Protein AF-A0A430QV54-F1 (afdb_monomer)

pLDDT: mean 85.97, std 16.02, range [31.92, 98.5]

Secondary structure (DSSP, 8-state):
-EEEEE---TT-S-EEEEEEE--TTTTTSS--TT--TTSBTTEE---S-EEEBTTB-EEEEE-EE-TT--S-B-EEEEEEEEEE-TTS-EEEEEEEEEE----TTPPPHHHHHHHHHHHHTPPPPEE-HHHHHHHHHHHHHHHHTGGG---TT---TTSTT--HHHHHHHHTEEEEEEEEEEETTS-GGG--PPPHHHHHHHHHHSHHHHHHHS-TT--EE--EEEEEEEE-TTSTTEEEEEEEEEEEBTTTT-S-TTSS---SSPTTS-------TT-PPP-PPP-------

Solvent-accessible surface area (backbone atoms only — not comparable to full-atom values): 16835 Å² total; per-residue (Å²): 90,82,45,82,48,78,57,90,52,92,88,44,78,51,36,39,37,38,57,43,68,62,44,46,52,52,67,68,76,24,58,46,86,92,57,65,60,85,47,56,88,44,35,47,62,50,86,63,78,44,79,30,27,77,91,45,31,61,51,77,47,53,36,48,69,47,85,52,36,67,62,27,26,31,45,53,32,32,42,34,42,34,35,60,49,99,85,69,47,79,47,77,48,75,44,82,43,75,50,67,45,67,56,92,90,57,58,47,40,66,60,47,48,33,50,55,22,54,69,69,72,38,73,62,57,43,80,37,68,66,48,6,31,22,6,14,40,29,10,40,23,52,52,77,36,51,92,71,64,64,58,80,47,50,58,64,75,88,45,61,50,27,45,78,57,13,29,53,22,26,63,33,29,52,66,51,70,53,72,49,79,43,56,56,83,58,53,61,74,69,56,86,71,80,54,46,39,59,58,46,46,56,36,59,73,36,68,80,51,20,46,63,72,69,17,78,81,39,54,38,28,21,56,7,29,26,65,51,79,42,79,30,90,91,43,90,69,25,24,31,39,36,36,15,28,23,36,22,34,76,59,58,83,50,94,62,48,62,89,60,91,80,67,77,77,43,84,100,51,86,75,88,83,68,93,61,98,80,73,80,86,76,79,81,83,87,80,86,80,96,80,91,133

Nearest PDB structures (foldseek):
  8fwm-assembly1_F  TM=7.243E-01  e=8.936E-02  Agrobacterium phage Milano
  8fwg-assembly1_W3  TM=6.562E-01  e=9.487E-02  Agrobacterium phage Milano
  8fxr-assembly1_U3  TM=4.910E-01  e=4.915E-02  Agrobacterium phage Milano
  8fxr-assembly1_73  TM=4.884E-01  e=7.036E-02  Agrobacterium phage Milano
  8fxr-assembly1_S3  TM=4.849E-01  e=7.469E-02  Agrobacterium phage Milano

Radius of gyration: 22.2 Å; Cα contacts (8 Å, |Δi|>4): 557; chains: 1; bounding box: 53×68×66 Å

Organism: Thermus scotoductus (NCBI:txid37636)

Foldseek 3Di:
DKDKDFADDQVFAKKKKDKAFPACVLVVNFAAPPDPSQADQQKHWDGDIDIAGPVRGMDITDIGGHLLRPQFDFTKMWTWIWGADPVRDIDIDTDIDTDGGAPVQFDALLNLLQVVLVLLVADRADEDRLLQRLQQLLFCQCQVCVVVVDDQQADDRVDGSDDPSVRVQSVQWDKDWDKDKFFLPQRSNRPPDDGNSRRSVVLCVDVVSVLLSNQNPFHYKYKGKYWDWACDPVDPRMIMIIMMMIIGTPPSVPPCSDPDDRDPPDPPDDDPPDPDNRDDDDDDDDDDDDDDD

Sequence (293 aa):
MPVRAVFNDSKVASATLTVRLADPCAKGTSNCPGWDVSRYPGVAHPKGSYTLTPNSPTATLVFQVDAGAPPQGPFKYEIVLSGQNASGKVVEKVVPFYLKLLRPGETSAMEYWNFWRDYMGYARVREDPEWSFRAWLHGRYLAMNADKHPPAHDEDLSYPFSSPEGREAGRRGNVGGGSEVIPSSTPAEQAPWPVESRLFNGWVAVPFHRLNVISPSTSAGGFGAYRDRVPYPGYSGWDLLRNASNLPISESSNPNPASGFQLFPVPDKAVPINPDLTAIPHRAPGSAGRRGG

Mean predicted aligned error: 8.08 Å

Structure (mmCIF, N/CA/C/O backbone):
data_AF-A0A430QV54-F1
#
_entry.id   AF-A0A430QV54-F1
#
loop_
_atom_site.group_PDB
_atom_site.id
_atom_site.type_symbol
_atom_site.label_atom_id
_atom_site.label_alt_id
_atom_site.label_comp_id
_atom_site.label_asym_id
_atom_site.label_entity_id
_atom_site.label_seq_id
_atom_site.pdbx_PDB_ins_code
_atom_site.Cartn_x
_atom_site.Cartn_y
_atom_site.Cartn_z
_atom_site.occupancy
_atom_site.B_iso_or_equiv
_atom_site.auth_seq_id
_atom_site.auth_comp_id
_atom_site.auth_asym_id
_atom_site.auth_atom_id
_atom_site.pdbx_PDB_model_num
ATOM 1 N N . MET A 1 1 ? -16.772 0.897 -1.493 1.00 59.31 1 MET A N 1
ATOM 2 C CA . MET A 1 1 ? -16.617 -0.495 -1.015 1.00 59.31 1 MET A CA 1
ATOM 3 C C . MET A 1 1 ? -17.247 -0.650 0.373 1.00 59.31 1 MET A C 1
ATOM 5 O O . MET A 1 1 ? -16.835 0.082 1.271 1.00 59.31 1 MET A O 1
ATOM 9 N N . PRO A 1 2 ? -18.253 -1.528 0.563 1.00 64.25 2 PRO A N 1
ATOM 10 C CA . PRO A 1 2 ? -18.851 -1.787 1.875 1.00 64.25 2 PRO A CA 1
ATOM 11 C C . PRO A 1 2 ? -18.042 -2.814 2.689 1.00 64.25 2 PRO A C 1
ATOM 13 O O . PRO A 1 2 ? -17.632 -3.844 2.161 1.00 64.25 2 PRO A O 1
ATOM 16 N N . VAL A 1 3 ? -17.864 -2.564 3.987 1.00 67.19 3 VAL A N 1
ATOM 17 C CA . VAL A 1 3 ? -17.316 -3.512 4.974 1.00 67.19 3 VAL A CA 1
ATOM 18 C C . VAL A 1 3 ? -18.351 -3.711 6.078 1.00 67.19 3 VAL A C 1
ATOM 20 O O . VAL A 1 3 ? -18.890 -2.737 6.604 1.00 67.19 3 VAL A O 1
ATOM 23 N N . ARG A 1 4 ? -18.646 -4.965 6.433 1.00 72.06 4 ARG A N 1
ATOM 24 C CA . ARG A 1 4 ? -19.593 -5.303 7.506 1.00 72.06 4 ARG A CA 1
ATOM 25 C C . ARG A 1 4 ? -18.839 -5.580 8.803 1.00 72.06 4 ARG A C 1
ATOM 27 O O . ARG A 1 4 ? -17.996 -6.469 8.837 1.00 72.06 4 ARG A O 1
ATOM 34 N N . ALA A 1 5 ? -19.188 -4.864 9.866 1.00 64.06 5 ALA A N 1
ATOM 35 C CA . ALA A 1 5 ? -18.750 -5.171 11.225 1.00 64.06 5 ALA A CA 1
ATOM 36 C C . ALA A 1 5 ? -19.864 -5.910 11.982 1.00 64.06 5 ALA A C 1
ATOM 38 O O . ALA A 1 5 ? -21.044 -5.596 11.799 1.00 64.06 5 ALA A O 1
ATOM 39 N N . VAL A 1 6 ? -19.492 -6.885 12.817 1.00 70.44 6 VAL A N 1
ATOM 40 C CA . VAL A 1 6 ? -20.419 -7.672 13.645 1.00 70.44 6 VAL A CA 1
ATOM 41 C C . VAL A 1 6 ? -19.926 -7.675 15.088 1.00 70.44 6 VAL A C 1
ATOM 43 O O . VAL A 1 6 ? -18.756 -7.947 15.347 1.00 70.44 6 VAL A O 1
ATOM 46 N N . PHE A 1 7 ? -20.831 -7.388 16.016 1.00 62.66 7 PHE A N 1
ATOM 47 C CA . PHE A 1 7 ? -20.597 -7.378 17.452 1.00 62.66 7 PHE A CA 1
ATOM 48 C C . PHE A 1 7 ? -21.452 -8.457 18.130 1.00 62.66 7 PHE A C 1
ATOM 50 O O . PHE A 1 7 ? -22.674 -8.409 18.059 1.00 62.66 7 PHE A O 1
ATOM 57 N N . ASN A 1 8 ? -20.806 -9.420 18.793 1.00 67.94 8 ASN A N 1
ATOM 58 C CA . ASN A 1 8 ? -21.462 -10.543 19.471 1.00 67.94 8 ASN A CA 1
ATOM 59 C C . ASN A 1 8 ? -20.986 -10.645 20.929 1.00 67.94 8 ASN A C 1
ATOM 61 O O . ASN A 1 8 ? -20.323 -11.610 21.303 1.00 67.94 8 ASN A O 1
ATOM 65 N N . ASP A 1 9 ? -21.306 -9.646 21.753 1.00 68.38 9 ASP A N 1
ATOM 66 C CA . ASP A 1 9 ? -21.129 -9.744 23.205 1.00 68.38 9 ASP A CA 1
ATOM 67 C C . ASP A 1 9 ? -22.406 -9.305 23.928 1.00 68.38 9 ASP A C 1
ATOM 69 O O . ASP A 1 9 ? -22.719 -8.120 24.030 1.00 68.38 9 ASP A O 1
ATOM 73 N N . SER A 1 10 ? -23.153 -10.281 24.447 1.00 61.69 10 SER A N 1
ATOM 74 C CA . SER A 1 10 ? -24.411 -10.046 25.159 1.00 61.69 10 SER A CA 1
ATOM 75 C C . SER A 1 10 ? -24.226 -9.396 26.534 1.00 61.69 10 SER A C 1
ATOM 77 O O . SER A 1 10 ? -25.214 -9.023 27.161 1.00 61.69 10 SER A O 1
ATOM 79 N N . LYS A 1 11 ? -22.986 -9.283 27.034 1.00 65.25 11 LYS A N 1
ATOM 80 C CA . LYS A 1 11 ? -22.665 -8.658 28.328 1.00 65.25 11 LYS A CA 1
ATOM 81 C C . LYS A 1 11 ? -22.338 -7.172 28.202 1.00 65.25 11 LYS A C 1
ATOM 83 O O . LYS A 1 11 ? -22.247 -6.484 29.216 1.00 65.25 11 LYS A O 1
ATOM 88 N N . VAL A 1 12 ? -22.161 -6.673 26.981 1.00 68.44 12 VAL A N 1
ATOM 89 C CA . VAL A 1 12 ? -21.854 -5.271 26.705 1.00 68.44 12 VAL A CA 1
ATOM 90 C C . VAL A 1 12 ? -23.110 -4.602 26.142 1.00 68.44 12 VAL A C 1
ATOM 92 O O . VAL A 1 12 ? -23.593 -4.942 25.066 1.00 68.44 12 VAL A O 1
ATOM 95 N N . ALA A 1 13 ? -23.656 -3.646 26.900 1.00 72.75 13 ALA A N 1
ATOM 96 C CA . ALA A 1 13 ? -24.924 -2.987 26.574 1.00 72.75 13 ALA A CA 1
ATOM 97 C C . ALA A 1 13 ? -24.858 -2.172 25.271 1.00 72.75 13 ALA A C 1
ATOM 99 O O . ALA A 1 13 ? -25.821 -2.127 24.505 1.00 72.75 13 ALA A O 1
ATOM 100 N N . SER A 1 14 ? -23.715 -1.534 25.014 1.00 82.56 14 SER A N 1
ATOM 101 C CA . SER A 1 14 ? -23.434 -0.859 23.750 1.00 82.56 14 SER A CA 1
ATOM 102 C C . SER A 1 14 ? -21.931 -0.741 23.514 1.00 82.56 14 SER A C 1
ATOM 104 O O . SER A 1 14 ? -21.138 -0.709 24.458 1.00 82.56 14 SER A O 1
ATOM 106 N N . ALA A 1 15 ? -21.552 -0.655 22.245 1.00 88.75 15 ALA A N 1
ATOM 107 C CA . ALA A 1 15 ? -20.203 -0.343 21.808 1.00 88.75 15 ALA A CA 1
ATOM 108 C C . ALA A 1 15 ? -20.250 0.701 20.688 1.00 88.75 15 ALA A C 1
ATOM 110 O O . ALA A 1 15 ? -21.228 0.806 19.951 1.00 88.75 15 ALA A O 1
ATOM 111 N N . THR A 1 16 ? -19.189 1.483 20.555 1.00 93.00 16 THR A N 1
ATOM 112 C CA . THR A 1 16 ? -19.030 2.495 19.516 1.00 93.00 16 THR A CA 1
ATOM 113 C C . THR A 1 16 ? -17.995 2.016 18.513 1.00 93.00 16 THR A C 1
ATOM 115 O O . THR A 1 16 ? -16.856 1.730 18.864 1.00 93.00 16 THR A O 1
ATOM 118 N N . LEU A 1 17 ? -18.388 1.928 17.251 1.00 94.31 17 LEU A N 1
ATOM 119 C CA . LEU A 1 17 ? -17.518 1.594 16.138 1.00 94.31 17 LEU A CA 1
ATOM 120 C C . LEU A 1 17 ? -17.080 2.880 15.430 1.00 94.31 17 LEU A C 1
ATOM 122 O O . LEU A 1 17 ? -17.916 3.707 15.070 1.00 94.31 17 LEU A O 1
ATOM 126 N N . THR A 1 18 ? -15.780 3.038 15.205 1.00 95.56 18 THR A N 1
ATOM 127 C CA . THR A 1 18 ? -15.186 4.148 14.442 1.00 95.56 18 THR A CA 1
ATOM 128 C C . THR A 1 18 ? -14.124 3.624 13.479 1.00 95.56 18 THR A C 1
ATOM 130 O O . THR A 1 18 ? -13.629 2.507 13.637 1.00 95.56 18 THR A O 1
ATOM 133 N N . VAL A 1 19 ? -13.775 4.423 12.471 1.00 96.31 19 VAL A N 1
ATOM 134 C CA . VAL A 1 19 ? -12.670 4.139 11.548 1.00 96.31 19 VAL A CA 1
ATOM 135 C C . VAL A 1 19 ? -11.639 5.248 11.685 1.00 96.31 19 VAL A C 1
ATOM 137 O O . VAL A 1 19 ? -11.994 6.423 11.685 1.00 96.31 19 VAL A O 1
ATOM 140 N N . ARG A 1 20 ? -10.366 4.876 11.813 1.00 95.44 20 ARG A N 1
ATOM 141 C CA . ARG A 1 20 ? -9.235 5.808 11.891 1.00 95.44 20 ARG A CA 1
ATOM 142 C C . ARG A 1 20 ? -8.209 5.457 10.820 1.00 95.44 20 ARG A C 1
ATOM 144 O O . ARG A 1 20 ? -8.111 4.305 10.398 1.00 95.44 20 ARG A O 1
ATOM 151 N N . LEU A 1 21 ? -7.436 6.438 10.372 1.00 96.50 21 LEU A N 1
ATOM 152 C CA . LEU A 1 21 ? -6.276 6.177 9.524 1.00 96.50 21 LEU A CA 1
ATOM 153 C C . LEU A 1 21 ? -5.146 5.608 10.377 1.00 96.50 21 LEU A C 1
ATOM 155 O O . LEU A 1 21 ? -4.841 6.139 11.443 1.00 96.50 21 LEU A O 1
ATOM 159 N N . ALA A 1 22 ? -4.501 4.551 9.889 1.00 96.81 22 ALA A N 1
ATOM 160 C CA . ALA A 1 22 ? -3.313 4.013 10.541 1.00 96.81 22 ALA A CA 1
ATOM 161 C C . ALA A 1 22 ? -2.020 4.719 10.095 1.00 96.81 22 ALA A C 1
ATOM 163 O O . ALA A 1 22 ? -0.951 4.393 10.607 1.00 96.81 22 ALA A O 1
ATOM 164 N N . ASP A 1 23 ? -2.118 5.645 9.133 1.00 97.06 23 ASP A N 1
ATOM 165 C CA . ASP A 1 23 ? -0.992 6.368 8.546 1.00 97.06 23 ASP A CA 1
ATOM 166 C C . ASP A 1 23 ? -0.180 7.140 9.601 1.00 97.06 23 ASP A C 1
ATOM 168 O O . ASP A 1 23 ? -0.772 7.916 10.358 1.00 97.06 23 ASP A O 1
ATOM 172 N N . PRO A 1 24 ? 1.160 7.007 9.623 1.00 97.31 24 PRO A N 1
ATOM 173 C CA . PRO A 1 24 ? 2.022 7.801 10.496 1.00 97.31 24 PRO A CA 1
ATOM 174 C C . PRO A 1 24 ? 1.803 9.319 10.395 1.00 97.31 24 PRO A C 1
ATOM 176 O O . PRO A 1 24 ? 1.856 10.018 11.406 1.00 97.31 24 PRO A O 1
ATOM 179 N N . CYS A 1 25 ? 1.487 9.838 9.204 1.00 96.75 25 CYS A N 1
ATOM 180 C CA . CYS A 1 25 ? 1.154 11.249 9.009 1.00 96.75 25 CYS A CA 1
ATOM 181 C C . CYS A 1 25 ? -0.128 11.636 9.759 1.00 96.75 25 CYS A C 1
ATOM 183 O O . CYS A 1 25 ? -0.177 12.669 10.421 1.00 96.75 25 CYS A O 1
ATOM 185 N N . ALA A 1 26 ? -1.167 10.796 9.688 1.00 96.00 26 ALA A N 1
ATOM 186 C CA . ALA A 1 26 ? -2.443 11.045 10.362 1.00 96.00 26 ALA A CA 1
ATOM 187 C C . ALA A 1 26 ? -2.349 10.864 11.883 1.00 96.00 26 ALA A C 1
ATOM 189 O O . ALA A 1 26 ? -3.053 11.532 12.635 1.00 96.00 26 ALA A O 1
ATOM 190 N N . LYS A 1 27 ? -1.449 9.987 12.337 1.00 95.75 27 LYS A N 1
ATOM 191 C CA . LYS A 1 27 ? -1.147 9.775 13.757 1.00 95.75 27 LYS A CA 1
ATOM 192 C C . LYS A 1 27 ? -0.224 10.834 14.360 1.00 95.75 27 LYS A C 1
ATOM 194 O O . LYS A 1 27 ? -0.023 10.826 15.571 1.00 95.75 27 LYS A O 1
ATOM 199 N N . GLY A 1 28 ? 0.350 11.718 13.542 1.00 95.38 28 GLY A N 1
ATOM 200 C CA . GLY A 1 28 ? 1.334 12.703 13.990 1.00 95.38 28 GLY A CA 1
ATOM 201 C C . GLY A 1 28 ? 2.679 12.090 14.396 1.00 95.38 28 GLY A C 1
ATOM 202 O O . GLY A 1 28 ? 3.441 12.726 15.117 1.00 95.38 28 GLY A O 1
ATOM 203 N N . THR A 1 29 ? 2.977 10.864 13.954 1.00 95.75 29 THR A N 1
ATOM 204 C CA . THR A 1 29 ? 4.251 10.176 14.229 1.00 95.75 29 THR A CA 1
ATOM 205 C C . THR A 1 29 ? 5.276 10.348 13.106 1.00 95.75 29 THR A C 1
ATOM 207 O O . THR A 1 29 ? 6.432 9.979 13.287 1.00 95.75 29 THR A O 1
ATOM 210 N N . SER A 1 30 ? 4.876 10.934 11.973 1.00 95.69 30 SER A N 1
ATOM 211 C CA . SER A 1 30 ? 5.759 11.340 10.872 1.00 95.69 30 SER A CA 1
ATOM 212 C C . SER A 1 30 ? 5.476 12.782 10.450 1.00 95.69 30 SER A C 1
ATOM 214 O O . SER A 1 30 ? 4.327 13.223 10.432 1.00 95.69 30 SER A O 1
ATOM 216 N N . ASN A 1 31 ? 6.524 13.513 10.058 1.00 96.25 31 ASN A N 1
ATOM 217 C CA . ASN A 1 31 ? 6.398 14.850 9.476 1.00 96.25 31 ASN A CA 1
ATOM 218 C C . ASN A 1 31 ? 5.951 14.756 8.008 1.00 96.25 31 ASN A C 1
ATOM 220 O O . ASN A 1 31 ? 6.694 14.233 7.179 1.00 96.25 31 ASN A O 1
ATOM 224 N N . CYS A 1 32 ? 4.768 15.271 7.673 1.00 96.62 32 CYS A N 1
ATOM 225 C CA . CYS A 1 32 ? 4.177 15.136 6.337 1.00 96.62 32 CYS A CA 1
ATOM 226 C C . CYS A 1 32 ? 3.596 16.474 5.842 1.00 96.62 32 CYS A C 1
ATOM 228 O O . CYS A 1 32 ? 2.378 16.668 5.854 1.00 96.62 32 CYS A O 1
ATOM 230 N N . PRO A 1 33 ? 4.451 17.430 5.437 1.00 95.12 33 PRO A N 1
ATOM 231 C CA . PRO A 1 33 ? 4.024 18.757 5.019 1.00 95.12 33 PRO A CA 1
ATOM 232 C C . PRO A 1 33 ? 3.142 18.673 3.770 1.00 95.12 33 PRO A C 1
ATOM 234 O O . PRO A 1 33 ? 3.474 17.992 2.801 1.00 95.12 33 PRO A O 1
ATOM 237 N N . GLY A 1 34 ? 2.003 19.367 3.805 1.00 90.31 34 GLY A N 1
ATOM 238 C CA . GLY A 1 34 ? 1.046 19.399 2.696 1.00 90.31 34 GLY A CA 1
ATOM 239 C C . GLY A 1 34 ? 0.250 18.105 2.483 1.00 90.31 34 GLY A C 1
ATOM 240 O O . GLY A 1 34 ? -0.519 18.032 1.529 1.00 90.31 34 GLY A O 1
ATOM 241 N N . TRP A 1 35 ? 0.399 17.094 3.347 1.00 93.44 35 TRP A N 1
ATOM 242 C CA . TRP A 1 35 ? -0.381 15.859 3.262 1.00 93.44 35 TRP A CA 1
ATOM 243 C C . TRP A 1 35 ? -1.788 16.043 3.832 1.00 93.44 35 TRP A C 1
ATOM 245 O O . TRP A 1 35 ? -1.959 16.542 4.945 1.00 93.44 35 TRP A O 1
ATOM 255 N N . ASP A 1 36 ? -2.804 15.579 3.105 1.00 92.94 36 ASP A N 1
ATOM 256 C CA . ASP A 1 36 ? -4.169 15.492 3.624 1.00 92.94 36 ASP A CA 1
ATOM 257 C C . ASP A 1 36 ? -4.253 14.355 4.649 1.00 92.94 36 ASP A C 1
ATOM 259 O O . ASP A 1 36 ? -4.446 13.188 4.318 1.00 92.94 36 ASP A O 1
ATOM 263 N N . VAL A 1 37 ? -4.112 14.696 5.928 1.00 91.38 37 VAL A N 1
ATOM 264 C CA . VAL A 1 37 ? -4.185 13.735 7.040 1.00 91.38 37 VAL A CA 1
ATOM 265 C C . VAL A 1 37 ? -5.594 13.192 7.292 1.00 91.38 37 VAL A C 1
ATOM 267 O O . VAL A 1 37 ? -5.774 12.370 8.184 1.00 91.38 37 VAL A O 1
ATOM 270 N N . SER A 1 38 ? -6.606 13.636 6.540 1.00 91.12 38 SER A N 1
ATOM 271 C CA . SER A 1 38 ? -7.989 13.189 6.709 1.00 91.12 38 SER A CA 1
ATOM 272 C C . SER A 1 38 ? -8.383 12.043 5.774 1.00 91.12 38 SER A C 1
ATOM 274 O O . SER A 1 38 ? -9.471 11.478 5.939 1.00 91.12 38 SER A O 1
ATOM 276 N N . ARG A 1 39 ? -7.534 11.681 4.801 1.00 92.62 39 ARG A N 1
ATOM 277 C CA . ARG A 1 39 ? -7.788 10.587 3.851 1.00 92.62 39 ARG A CA 1
ATOM 278 C C . ARG A 1 39 ? -6.514 10.062 3.181 1.00 92.62 39 ARG A C 1
ATOM 280 O O . ARG A 1 39 ? -5.466 10.686 3.232 1.00 92.62 39 ARG A O 1
ATOM 287 N N . TYR A 1 40 ? -6.633 8.917 2.513 1.00 96.44 40 TYR A N 1
ATOM 288 C CA . TYR A 1 40 ? -5.624 8.466 1.551 1.00 96.44 40 TYR A CA 1
ATOM 289 C C . TYR A 1 40 ? -5.913 9.053 0.158 1.00 96.44 40 TYR A C 1
ATOM 291 O O . TYR A 1 40 ? -7.053 9.468 -0.094 1.00 96.44 40 TYR A O 1
ATOM 299 N N . PRO A 1 41 ? -4.928 9.097 -0.762 1.00 93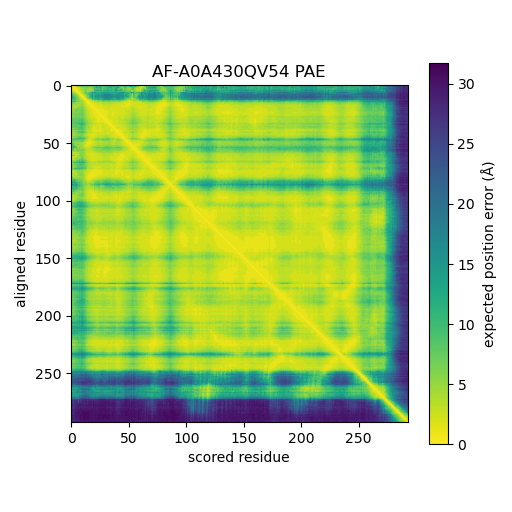.88 41 PRO A N 1
ATOM 300 C CA . PRO A 1 41 ? -5.126 9.655 -2.097 1.00 93.88 41 PRO A CA 1
ATOM 301 C C . PRO A 1 41 ? -6.288 8.980 -2.832 1.00 93.88 41 PRO A C 1
ATOM 303 O O . PRO A 1 41 ? -6.257 7.780 -3.098 1.00 93.88 41 PRO A O 1
ATOM 306 N N . GLY A 1 42 ? -7.324 9.762 -3.138 1.00 93.00 42 GLY A N 1
ATOM 307 C CA . GLY A 1 42 ? -8.511 9.283 -3.843 1.00 93.00 42 GLY A CA 1
ATOM 308 C C . GLY A 1 42 ? -9.433 8.368 -3.030 1.00 93.00 42 GLY A C 1
ATOM 309 O O . GLY A 1 42 ? -10.320 7.759 -3.617 1.00 93.00 42 GLY A O 1
ATOM 310 N N . VAL A 1 43 ? -9.242 8.227 -1.706 1.00 96.12 43 VAL A N 1
ATOM 311 C CA . VAL A 1 43 ? -10.085 7.346 -0.876 1.00 96.12 43 VAL A CA 1
ATOM 312 C C . VAL A 1 43 ? -10.543 8.004 0.418 1.00 96.12 43 VAL A C 1
ATOM 314 O O . VAL A 1 43 ? -9.776 8.144 1.374 1.00 96.12 43 VAL A O 1
ATOM 317 N N . ALA A 1 44 ? -11.838 8.302 0.498 1.00 95.19 44 ALA A N 1
ATOM 318 C CA . ALA A 1 44 ? -12.484 8.730 1.732 1.00 95.19 44 ALA A CA 1
ATOM 319 C C . ALA A 1 44 ? -12.979 7.528 2.557 1.00 95.19 44 ALA A C 1
ATOM 321 O O . ALA A 1 44 ? -13.529 6.561 2.026 1.00 95.19 44 ALA A O 1
ATOM 322 N N . HIS A 1 45 ? -12.813 7.613 3.878 1.00 93.69 45 HIS A N 1
ATOM 323 C CA . HIS A 1 45 ? -13.323 6.636 4.842 1.00 93.69 45 HIS A CA 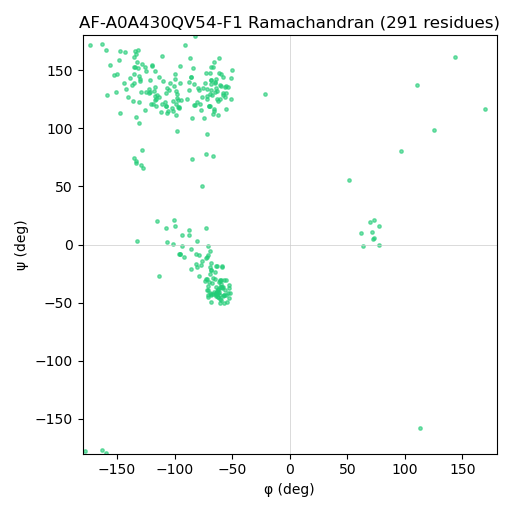1
ATOM 324 C C . HIS A 1 45 ? -14.463 7.239 5.682 1.00 93.69 45 HIS A C 1
ATOM 326 O O . HIS A 1 45 ? -14.590 8.467 5.745 1.00 93.69 45 HIS A O 1
ATOM 332 N N . PRO A 1 46 ? -15.292 6.411 6.346 1.00 92.44 46 PRO A N 1
ATOM 333 C CA . PRO A 1 46 ? -16.33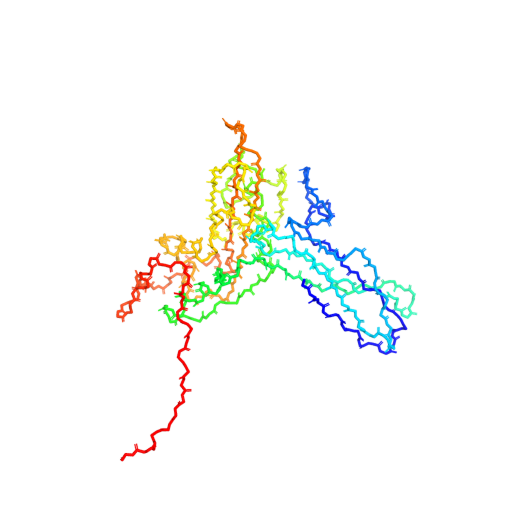0 6.906 7.245 1.00 92.44 46 PRO A CA 1
ATOM 334 C C . PRO A 1 46 ? -15.751 7.717 8.409 1.00 92.44 46 PRO A C 1
ATOM 336 O O . PRO A 1 46 ? -14.916 7.209 9.150 1.00 92.44 46 PRO A O 1
ATOM 339 N N . LYS A 1 47 ? -16.222 8.957 8.593 1.00 86.94 47 LYS A N 1
ATOM 340 C CA . LYS A 1 47 ? -15.754 9.867 9.660 1.00 86.94 47 LYS A CA 1
ATOM 341 C C . LYS A 1 47 ? -16.632 9.859 10.925 1.00 86.94 47 LYS A C 1
ATOM 343 O O . LYS A 1 47 ? -16.279 10.489 11.914 1.00 86.94 47 LYS A O 1
ATOM 348 N N . GLY A 1 48 ? -17.785 9.187 10.884 1.00 86.69 48 GLY A N 1
ATOM 349 C CA . GLY A 1 48 ? -18.740 9.113 11.994 1.00 86.69 48 GLY A CA 1
ATOM 350 C C . GLY A 1 48 ? -18.513 7.925 12.931 1.00 86.69 48 GLY A C 1
ATOM 351 O O . GLY A 1 48 ? -17.724 7.022 12.647 1.00 86.69 48 GLY A O 1
ATOM 352 N N . SER A 1 49 ? -19.248 7.921 14.041 1.00 91.75 49 SER A N 1
ATOM 353 C CA . SER A 1 49 ? -19.356 6.785 14.952 1.00 91.75 49 SER A CA 1
ATOM 354 C C . SER A 1 49 ? -20.648 6.007 14.709 1.00 91.75 49 SER A C 1
ATOM 356 O O . SER A 1 49 ? -21.682 6.573 14.356 1.00 91.75 49 SER A O 1
ATOM 358 N N . TYR A 1 50 ? -20.590 4.694 14.913 1.00 92.44 50 TYR A N 1
ATOM 359 C CA . TYR A 1 50 ? -21.742 3.806 14.806 1.00 92.44 50 TYR A CA 1
ATOM 360 C C . TYR A 1 50 ? -21.958 3.115 16.145 1.00 92.44 50 TYR A C 1
ATOM 362 O O . TYR A 1 50 ? -21.071 2.419 16.637 1.00 92.44 50 TYR A O 1
ATOM 370 N N . THR A 1 51 ? -23.131 3.293 16.742 1.00 92.56 51 THR A N 1
ATOM 371 C CA . THR A 1 51 ? -23.483 2.592 17.978 1.00 92.56 51 THR A CA 1
ATOM 372 C C . THR A 1 51 ? -23.978 1.190 17.646 1.00 92.56 51 THR A C 1
ATOM 374 O O . THR A 1 51 ? -24.967 1.023 16.935 1.00 92.56 51 THR A O 1
ATOM 377 N N . LEU A 1 52 ? -23.288 0.186 18.176 1.00 89.75 52 LEU A N 1
ATOM 378 C CA . LEU A 1 52 ? -23.671 -1.217 18.120 1.00 89.75 52 LEU A CA 1
ATOM 379 C C . LEU A 1 52 ? -24.295 -1.617 19.455 1.00 89.75 52 LEU A C 1
ATOM 381 O O . LEU A 1 52 ? -23.782 -1.272 20.520 1.00 89.75 52 LEU A O 1
ATOM 385 N N . THR A 1 53 ? -25.395 -2.357 19.399 1.00 87.12 53 THR A N 1
ATOM 386 C CA . THR A 1 53 ? -26.092 -2.904 20.573 1.00 87.12 53 THR A CA 1
ATOM 387 C C . THR A 1 53 ? -26.451 -4.365 20.313 1.00 87.12 53 THR A C 1
ATOM 389 O O . THR A 1 53 ? -26.427 -4.788 19.156 1.00 87.12 53 THR A O 1
ATOM 392 N N . PRO A 1 54 ? -26.848 -5.149 21.329 1.00 83.94 54 PRO A N 1
ATOM 393 C CA . PRO A 1 54 ? -27.351 -6.504 21.097 1.00 83.94 54 PRO A CA 1
ATOM 394 C C . PRO A 1 54 ? -28.531 -6.577 20.105 1.00 83.94 54 PRO A C 1
ATOM 396 O O . PRO A 1 54 ? -28.651 -7.556 19.376 1.00 83.94 54 PRO A O 1
ATOM 399 N N . ASN A 1 55 ? -29.364 -5.529 20.029 1.00 84.56 55 ASN A N 1
ATOM 400 C CA . ASN A 1 55 ? -30.514 -5.456 19.114 1.00 84.56 55 ASN A CA 1
ATOM 401 C C . ASN A 1 55 ? -30.146 -4.929 17.715 1.00 84.56 55 ASN A C 1
ATOM 403 O O . ASN A 1 55 ? -30.866 -5.186 16.753 1.00 84.56 55 ASN A O 1
ATOM 407 N N . SER A 1 56 ? -29.017 -4.224 17.599 1.00 86.25 56 SER A N 1
ATOM 408 C CA . SER A 1 56 ? -28.453 -3.726 16.341 1.00 86.25 56 SER A CA 1
ATOM 409 C C . SER A 1 56 ? -26.947 -4.027 16.293 1.00 86.25 56 SER A C 1
ATOM 411 O O . SER A 1 56 ? -26.128 -3.111 16.409 1.00 86.25 56 SER A O 1
ATOM 413 N N . PRO A 1 57 ? -26.549 -5.308 16.157 1.00 87.38 57 PRO A N 1
ATOM 414 C CA . PRO A 1 57 ? -25.159 -5.735 16.342 1.00 87.38 57 PRO A CA 1
ATOM 415 C C . PRO A 1 57 ? -24.260 -5.472 15.128 1.00 87.38 57 PRO A C 1
ATOM 417 O O . PRO A 1 57 ? -23.094 -5.867 15.123 1.00 87.38 57 PRO A O 1
ATOM 420 N N . THR A 1 58 ? -24.780 -4.851 14.067 1.00 87.19 58 THR A N 1
ATOM 421 C CA . THR A 1 58 ? -24.059 -4.695 12.800 1.00 87.19 58 THR A CA 1
ATOM 422 C C . THR A 1 58 ? -24.073 -3.272 12.279 1.00 87.19 58 THR A C 1
ATOM 424 O O . THR A 1 58 ? -25.109 -2.614 12.311 1.00 87.19 58 THR A O 1
ATOM 427 N N . ALA A 1 59 ? -22.953 -2.854 11.691 1.00 90.19 59 ALA A N 1
ATOM 428 C CA . ALA A 1 59 ? -22.838 -1.618 10.924 1.00 90.19 59 ALA A CA 1
ATOM 429 C C . ALA A 1 59 ? -22.146 -1.874 9.580 1.00 90.19 59 ALA A C 1
ATOM 431 O O . ALA A 1 59 ? -21.319 -2.786 9.448 1.00 90.19 59 ALA A O 1
ATOM 432 N N . THR A 1 60 ? -22.477 -1.044 8.591 1.00 90.88 60 THR A N 1
ATOM 433 C CA . THR A 1 60 ? -21.828 -1.026 7.277 1.00 90.88 60 THR A CA 1
ATOM 434 C C . THR A 1 60 ? -20.955 0.214 7.158 1.00 90.88 60 THR A C 1
ATOM 436 O O . THR A 1 60 ? -21.441 1.342 7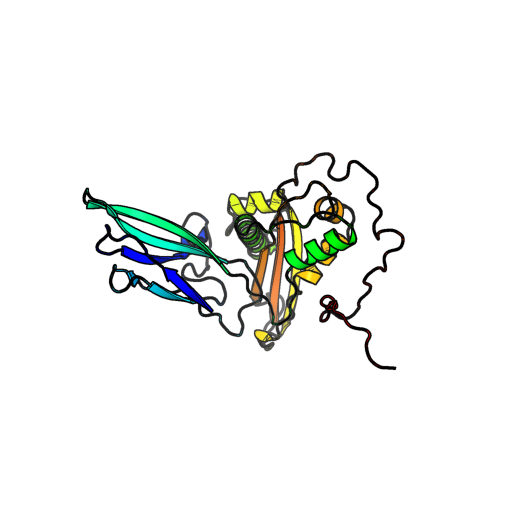.204 1.00 90.88 60 THR A O 1
ATOM 439 N N . LEU A 1 61 ? -19.659 -0.009 6.974 1.00 93.00 61 LEU A N 1
ATOM 440 C CA . LEU A 1 61 ? -18.658 1.023 6.742 1.00 93.00 61 LEU A CA 1
ATOM 441 C C . LEU A 1 61 ? -18.461 1.175 5.232 1.00 93.00 61 LEU A C 1
ATOM 443 O O . LEU A 1 61 ? -18.166 0.191 4.553 1.00 93.00 61 LEU A O 1
ATOM 447 N N . VAL A 1 62 ? -18.633 2.383 4.692 1.00 93.25 62 VAL A N 1
ATOM 448 C CA . VAL A 1 62 ? -18.526 2.633 3.247 1.00 93.25 62 VAL A CA 1
ATOM 449 C C . VAL A 1 62 ? -17.299 3.484 2.942 1.00 93.25 62 VAL A C 1
ATOM 451 O O . VAL A 1 62 ? -17.242 4.658 3.295 1.00 93.25 62 VAL A O 1
ATOM 454 N N . PHE A 1 63 ? -16.336 2.889 2.243 1.00 94.69 63 PHE A N 1
ATOM 455 C CA . PHE A 1 63 ? -15.173 3.587 1.696 1.00 94.69 63 PHE A CA 1
ATOM 456 C C . PHE A 1 63 ? -15.505 4.092 0.294 1.00 94.69 63 PHE A C 1
ATOM 458 O O . PHE A 1 63 ? -15.932 3.298 -0.552 1.00 94.69 63 PHE A O 1
ATOM 465 N N . GLN A 1 64 ? -15.326 5.387 0.053 1.00 95.56 64 GLN A N 1
ATOM 466 C CA . GLN A 1 64 ? -15.552 6.008 -1.251 1.00 95.56 64 GLN A CA 1
ATOM 467 C C . GLN A 1 64 ? -14.219 6.130 -1.975 1.00 95.56 64 GLN A C 1
ATOM 469 O O . GLN A 1 64 ? -13.270 6.666 -1.409 1.00 95.56 64 GLN A O 1
ATOM 474 N N . VAL A 1 65 ? -14.155 5.601 -3.194 1.00 94.81 65 VAL A N 1
ATOM 475 C CA . VAL A 1 65 ? -12.970 5.654 -4.054 1.00 94.81 65 VAL A CA 1
ATOM 476 C C . VAL A 1 65 ? -13.306 6.572 -5.219 1.00 94.81 65 VAL A C 1
ATOM 478 O O . VAL A 1 65 ? -14.276 6.318 -5.934 1.00 94.81 65 VAL A O 1
ATOM 481 N N . ASP A 1 66 ? -12.533 7.640 -5.375 1.00 93.56 66 ASP A N 1
ATOM 482 C CA . ASP A 1 66 ? -12.677 8.595 -6.470 1.00 93.56 66 ASP A CA 1
ATOM 483 C C . ASP A 1 66 ? -12.393 7.878 -7.803 1.00 93.56 66 ASP A C 1
ATOM 485 O O . ASP A 1 66 ? -11.491 7.044 -7.880 1.00 93.56 66 ASP A O 1
ATOM 489 N N . ALA A 1 67 ? -13.132 8.200 -8.871 1.00 89.06 67 ALA A N 1
ATOM 490 C CA . ALA A 1 67 ? -12.961 7.537 -10.174 1.00 89.06 67 ALA A CA 1
ATOM 491 C C . ALA A 1 67 ? -11.525 7.667 -10.721 1.00 89.06 67 ALA A C 1
ATOM 493 O O . ALA A 1 67 ? -10.980 6.712 -11.269 1.00 89.06 67 ALA A O 1
ATOM 494 N N . GLY A 1 68 ? -10.895 8.821 -10.486 1.00 89.69 68 GLY A N 1
ATOM 495 C CA . GLY A 1 68 ? -9.509 9.110 -10.850 1.00 89.69 68 GLY A CA 1
ATOM 496 C C . GLY A 1 68 ? -8.467 8.709 -9.801 1.00 89.69 68 GLY A C 1
ATOM 497 O O . GLY A 1 68 ? -7.324 9.162 -9.891 1.00 89.69 68 GLY A O 1
ATOM 498 N N . ALA A 1 69 ? -8.828 7.925 -8.778 1.00 93.94 69 ALA A N 1
ATOM 499 C CA . ALA A 1 69 ? -7.866 7.462 -7.783 1.00 93.94 69 ALA A CA 1
ATOM 500 C C . ALA A 1 69 ? -6.803 6.576 -8.459 1.00 93.94 69 ALA A C 1
ATOM 502 O O . ALA A 1 69 ? -7.153 5.591 -9.117 1.00 93.94 69 ALA A O 1
ATOM 503 N N . PRO A 1 70 ? -5.501 6.881 -8.315 1.00 95.19 70 PRO A N 1
ATOM 504 C CA . PRO A 1 70 ? -4.473 6.055 -8.925 1.00 95.19 70 PRO A CA 1
ATOM 505 C C . PRO A 1 70 ? -4.485 4.649 -8.291 1.00 95.19 70 PRO A C 1
ATOM 507 O O . PRO A 1 70 ? -4.612 4.533 -7.068 1.00 95.19 70 PRO A O 1
ATOM 510 N N . PRO A 1 71 ? -4.329 3.575 -9.089 1.00 95.38 71 PRO A N 1
ATOM 511 C CA . PRO A 1 71 ? -4.234 2.209 -8.575 1.00 95.38 71 PRO A CA 1
ATOM 512 C C . PRO A 1 71 ? -2.993 2.098 -7.690 1.00 95.38 71 PRO A C 1
ATOM 514 O O . PRO A 1 71 ? -1.887 2.256 -8.188 1.00 95.38 71 PRO A O 1
ATOM 517 N N . GLN A 1 72 ? -3.136 1.920 -6.384 1.00 97.19 72 GLN A N 1
ATOM 518 C CA . GLN A 1 72 ? -2.019 1.967 -5.448 1.00 97.19 72 GLN A CA 1
ATOM 519 C C . GLN A 1 72 ? -2.381 1.321 -4.105 1.00 97.19 72 GLN A C 1
ATOM 521 O O . GLN A 1 72 ? -3.497 0.833 -3.902 1.00 97.19 72 GLN A O 1
ATOM 526 N N . GLY A 1 73 ? -1.449 1.374 -3.158 1.00 96.44 73 GLY A N 1
ATOM 527 C CA . GLY A 1 73 ? -1.654 0.910 -1.791 1.00 96.44 73 GLY A CA 1
ATOM 528 C C . GLY A 1 73 ? -0.802 -0.321 -1.464 1.00 96.44 73 GLY A C 1
ATOM 529 O O . GLY A 1 73 ? 0.213 -0.544 -2.124 1.00 96.44 73 GLY A O 1
ATOM 530 N N . PRO A 1 74 ? -1.194 -1.110 -0.448 1.00 97.88 74 PRO A N 1
ATOM 531 C CA . PRO A 1 74 ? -2.429 -0.960 0.318 1.00 97.88 74 PRO A CA 1
ATOM 532 C C . PRO A 1 74 ? -2.411 0.244 1.270 1.00 97.88 74 PRO A C 1
ATOM 534 O O . PRO A 1 74 ? -1.386 0.597 1.844 1.00 97.88 74 PRO A O 1
ATOM 537 N N . PHE A 1 75 ? -3.582 0.834 1.478 1.00 98.12 75 PHE A N 1
ATOM 538 C CA . PHE A 1 75 ? -3.889 1.781 2.545 1.00 98.12 75 PHE A CA 1
ATOM 539 C C . PHE A 1 75 ? -4.301 1.036 3.814 1.00 98.12 75 PHE A C 1
ATOM 541 O O . PHE A 1 75 ? -4.990 0.021 3.708 1.00 98.12 75 PHE A O 1
ATOM 548 N N . LYS A 1 76 ? -3.938 1.538 5.002 1.00 98.12 76 LYS A N 1
ATOM 549 C CA . LYS A 1 76 ? -4.263 0.898 6.286 1.00 98.12 76 LYS A CA 1
ATOM 550 C C . LYS A 1 76 ? -5.190 1.768 7.131 1.00 98.12 76 LYS A C 1
ATOM 552 O O . LYS A 1 76 ? -4.914 2.931 7.424 1.00 98.12 76 LYS A O 1
ATOM 557 N N . TYR A 1 77 ? -6.272 1.158 7.587 1.00 98.06 77 TYR A N 1
ATOM 558 C CA . TYR A 1 77 ? -7.247 1.740 8.496 1.00 98.06 77 TYR A CA 1
ATOM 559 C C . TYR A 1 77 ? -7.320 0.920 9.781 1.00 98.06 77 TYR A C 1
ATOM 561 O O . TYR A 1 77 ? -7.067 -0.283 9.794 1.00 98.06 77 TYR A O 1
ATOM 569 N N . GLU A 1 78 ? -7.712 1.575 10.861 1.00 97.19 78 GLU A N 1
ATOM 570 C CA . GLU A 1 78 ? -8.031 0.962 12.142 1.00 97.19 78 GLU A CA 1
ATOM 571 C C . GLU A 1 78 ? -9.545 0.995 12.321 1.00 97.19 78 GLU A C 1
ATOM 573 O O . GLU A 1 78 ? -10.143 2.064 12.446 1.00 97.19 78 GLU A O 1
ATOM 578 N N . ILE A 1 79 ? -10.172 -0.180 12.318 1.00 95.81 79 ILE A N 1
ATOM 579 C CA . ILE A 1 79 ? -11.565 -0.339 12.726 1.00 95.81 79 ILE A CA 1
ATOM 580 C C . ILE A 1 79 ? -11.553 -0.488 14.244 1.00 95.81 79 ILE A C 1
ATOM 582 O O . ILE A 1 79 ? -11.090 -1.498 14.776 1.00 95.81 79 ILE A O 1
ATOM 586 N N . VAL A 1 80 ? -12.024 0.543 14.939 1.00 94.81 80 VAL A N 1
ATOM 587 C CA . VAL A 1 80 ? -11.948 0.639 16.395 1.00 94.81 80 VAL A CA 1
ATOM 588 C C . VAL A 1 80 ? -13.326 0.428 16.989 1.00 94.81 80 VAL A C 1
ATOM 590 O O . VAL A 1 80 ? -14.245 1.203 16.730 1.00 94.81 80 VAL A O 1
ATOM 593 N N . LEU A 1 81 ? -13.449 -0.605 17.814 1.00 92.25 81 LEU A N 1
ATOM 594 C CA . LEU A 1 81 ? -14.606 -0.849 18.657 1.00 92.25 81 LEU A CA 1
ATOM 595 C C . LEU A 1 81 ? -14.273 -0.413 20.085 1.00 92.25 81 LEU A C 1
ATOM 597 O O . LEU A 1 81 ? -13.403 -1.007 20.720 1.00 92.25 81 LEU A O 1
ATOM 601 N N . SER A 1 82 ? -14.956 0.605 20.592 1.00 91.81 82 SER A N 1
ATOM 602 C CA . SER A 1 82 ? -14.787 1.114 21.950 1.00 91.81 82 SER A CA 1
ATOM 603 C C . SER A 1 82 ? -16.037 0.877 22.797 1.00 91.81 82 SER A C 1
ATOM 605 O O . SER A 1 82 ? -17.164 0.938 22.317 1.00 91.81 82 SER A O 1
ATOM 607 N N . GLY A 1 83 ? -15.854 0.579 24.077 1.00 88.25 83 GLY A N 1
ATOM 608 C CA . GLY A 1 83 ? -16.943 0.391 25.036 1.00 88.25 83 GLY A CA 1
ATOM 609 C C . GLY A 1 83 ? -16.440 0.563 26.463 1.00 88.25 83 GLY A C 1
ATOM 610 O O . GLY A 1 83 ? -15.257 0.824 26.669 1.00 88.25 83 GLY A O 1
ATOM 611 N N . GLN A 1 84 ? -17.316 0.414 27.454 1.00 86.12 84 GLN A N 1
ATOM 612 C CA . GLN A 1 84 ? -16.923 0.406 28.864 1.00 86.12 84 GLN A CA 1
ATOM 613 C C . GLN A 1 84 ? -16.944 -1.021 29.414 1.00 86.12 84 GLN A C 1
ATOM 615 O O . GLN A 1 84 ? -17.841 -1.803 29.106 1.00 86.12 84 GLN A O 1
ATOM 620 N N . ASN A 1 85 ? -15.950 -1.366 30.229 1.00 78.81 85 ASN A N 1
ATOM 621 C CA . ASN A 1 85 ? -15.967 -2.609 30.996 1.00 78.81 85 ASN A CA 1
ATOM 622 C C . ASN A 1 85 ? -16.797 -2.450 32.291 1.00 78.81 85 ASN A C 1
ATOM 624 O O . ASN A 1 85 ? -17.291 -1.368 32.605 1.00 78.81 85 ASN A O 1
ATOM 628 N N . ALA A 1 86 ? -16.898 -3.520 33.087 1.00 75.31 86 ALA A N 1
ATOM 629 C CA . ALA A 1 86 ? -17.651 -3.525 34.347 1.00 75.31 86 ALA A CA 1
ATOM 630 C C . ALA A 1 86 ? -17.170 -2.491 35.391 1.00 75.31 86 ALA A C 1
ATOM 632 O O . ALA A 1 86 ? -17.919 -2.162 36.304 1.00 75.31 86 ALA A O 1
ATOM 633 N N . SER A 1 87 ? -15.945 -1.965 35.264 1.00 79.31 87 SER A N 1
ATOM 634 C CA . SER A 1 87 ? -15.403 -0.918 36.140 1.00 79.31 87 SER A CA 1
ATOM 635 C C . SER A 1 87 ? -15.610 0.500 35.588 1.00 79.31 87 SER A C 1
ATOM 637 O O . SER A 1 87 ? -14.991 1.435 36.088 1.00 79.31 87 SER A O 1
ATOM 639 N N . GLY A 1 88 ? -16.382 0.668 34.507 1.00 81.69 88 GLY A N 1
ATOM 640 C CA . GLY A 1 88 ? -16.588 1.951 33.824 1.00 81.69 88 GLY A CA 1
ATOM 641 C C . GLY A 1 88 ? -15.389 2.441 33.001 1.00 81.69 88 GLY A C 1
ATOM 642 O O . GLY A 1 88 ? -15.420 3.546 32.462 1.00 81.69 88 GLY A O 1
ATOM 643 N N . LYS A 1 89 ? -14.322 1.640 32.870 1.00 84.56 89 LYS A N 1
ATOM 644 C CA . LYS A 1 89 ? -13.129 2.000 32.091 1.00 84.56 89 LYS A CA 1
ATOM 645 C C . LYS A 1 89 ? -13.393 1.782 30.604 1.00 84.56 89 LYS A C 1
ATOM 647 O O . LYS A 1 89 ? -13.877 0.719 30.213 1.00 84.56 89 LYS A O 1
ATOM 652 N N . VAL A 1 90 ? -12.999 2.750 29.775 1.00 86.19 90 VAL A N 1
ATOM 653 C CA . VAL A 1 90 ? -13.036 2.611 28.313 1.00 86.19 90 VAL A CA 1
ATOM 654 C C . VAL A 1 90 ? -12.016 1.564 27.857 1.00 86.19 90 VAL A C 1
ATOM 656 O O . VAL A 1 90 ? -10.841 1.614 28.226 1.00 86.19 90 VAL A O 1
ATOM 659 N N . VAL A 1 91 ? -12.474 0.611 27.052 1.00 87.44 91 VAL A N 1
ATOM 660 C CA . VAL A 1 91 ? -11.662 -0.426 26.414 1.00 87.44 91 VAL A CA 1
ATOM 661 C C . VAL A 1 91 ? -11.855 -0.320 24.908 1.00 87.44 91 VAL A C 1
ATOM 663 O O . VAL A 1 91 ? -12.988 -0.232 24.439 1.00 87.44 91 VAL A O 1
ATOM 666 N N . GLU A 1 92 ? -10.753 -0.358 24.160 1.00 92.44 92 GLU A N 1
ATOM 667 C CA . GLU A 1 92 ? -10.767 -0.409 22.698 1.00 92.44 92 GLU A CA 1
ATOM 668 C C . GLU A 1 92 ? -10.289 -1.778 22.197 1.00 92.44 92 GLU A C 1
ATOM 670 O O . GLU A 1 92 ? -9.347 -2.377 22.728 1.00 92.44 92 GLU A O 1
ATOM 675 N N . LYS A 1 93 ? -10.939 -2.271 21.145 1.00 90.81 93 LYS A N 1
ATOM 676 C CA . LYS A 1 93 ? -10.466 -3.362 20.296 1.00 90.81 93 LYS A CA 1
ATOM 677 C C . LYS A 1 93 ? -10.239 -2.795 18.904 1.00 90.81 93 LYS A C 1
ATOM 679 O O . LYS A 1 93 ? -11.146 -2.204 18.325 1.00 90.81 93 LYS A O 1
ATOM 684 N N . VAL A 1 94 ? -9.032 -2.976 18.384 1.00 93.69 94 VAL A N 1
ATOM 685 C CA . VAL A 1 94 ? -8.623 -2.439 17.085 1.00 93.69 94 VAL A CA 1
ATOM 686 C C . VAL A 1 94 ? -8.393 -3.594 16.126 1.00 93.69 94 VAL A C 1
ATOM 688 O O . VAL A 1 94 ? -7.639 -4.516 16.435 1.00 93.69 94 VAL A O 1
ATOM 691 N N . VAL A 1 95 ? -9.043 -3.538 14.967 1.00 93.69 95 VAL A N 1
ATOM 692 C CA . VAL A 1 95 ? -8.856 -4.492 13.872 1.00 93.69 95 VAL A CA 1
ATOM 693 C C . VAL A 1 95 ? -8.297 -3.735 12.669 1.00 93.69 95 VAL A C 1
ATOM 695 O O . VAL A 1 95 ? -8.912 -2.752 12.243 1.00 93.69 95 VAL A O 1
ATOM 698 N N . PRO A 1 96 ? -7.146 -4.144 12.110 1.00 96.12 96 PRO A N 1
ATOM 699 C CA . PRO A 1 96 ? -6.614 -3.494 10.929 1.00 96.12 96 PRO A CA 1
ATOM 700 C C . PRO A 1 96 ? -7.440 -3.879 9.697 1.00 96.12 96 PRO A C 1
ATOM 702 O O . PRO A 1 96 ? -7.822 -5.035 9.512 1.00 96.12 96 PRO A O 1
ATOM 705 N N . PHE A 1 97 ? -7.694 -2.900 8.841 1.00 96.00 97 PHE A N 1
ATOM 706 C CA . PHE A 1 97 ? -8.336 -3.082 7.548 1.00 96.00 97 PHE A CA 1
ATOM 707 C C . PHE A 1 97 ? -7.443 -2.489 6.461 1.00 96.00 97 PHE A C 1
ATOM 709 O O . PHE A 1 97 ? -6.987 -1.353 6.585 1.00 96.00 97 PHE A O 1
ATOM 716 N N . TYR A 1 98 ? -7.198 -3.256 5.400 1.00 97.12 98 TYR A N 1
ATOM 717 C CA . TYR A 1 98 ? -6.306 -2.864 4.315 1.00 97.12 98 TYR A CA 1
ATOM 718 C C . TYR A 1 98 ? -7.080 -2.759 3.006 1.00 97.12 98 TYR A C 1
ATOM 720 O O . TYR A 1 98 ? -7.868 -3.645 2.676 1.00 97.12 98 TYR A O 1
ATOM 728 N N . LEU A 1 99 ? -6.834 -1.690 2.253 1.00 97.12 99 LEU A N 1
ATOM 729 C CA . LEU A 1 99 ? -7.459 -1.450 0.956 1.00 97.12 99 LEU A CA 1
ATOM 730 C C . LEU A 1 99 ? -6.384 -1.220 -0.104 1.00 97.12 99 LEU A C 1
ATOM 732 O O . LEU A 1 99 ? -5.662 -0.230 -0.041 1.00 97.12 99 LEU A O 1
ATOM 736 N N . LYS A 1 100 ? -6.304 -2.111 -1.092 1.00 96.31 100 LYS A N 1
ATOM 737 C CA . LYS A 1 100 ? -5.464 -1.949 -2.285 1.00 96.31 100 LYS A CA 1
ATOM 738 C C . LYS A 1 100 ? -6.355 -1.594 -3.471 1.00 96.31 100 LYS A C 1
ATOM 740 O O . LYS A 1 100 ? -7.393 -2.224 -3.666 1.00 96.31 100 LYS A O 1
ATOM 745 N N . LEU A 1 101 ? -5.960 -0.583 -4.236 1.00 95.94 101 LEU A N 1
ATOM 746 C CA . LEU A 1 101 ? -6.638 -0.190 -5.465 1.00 95.94 101 LEU A CA 1
ATOM 747 C C . LEU A 1 101 ? -5.889 -0.786 -6.656 1.00 95.94 101 LEU A C 1
ATOM 749 O O . LEU A 1 101 ? -4.716 -0.490 -6.862 1.00 95.94 101 LEU A O 1
ATOM 753 N N . LEU A 1 102 ? -6.578 -1.592 -7.454 1.00 92.88 102 LEU A N 1
ATOM 754 C CA . LEU A 1 102 ? -6.070 -2.145 -8.708 1.00 92.88 102 LEU A CA 1
ATOM 755 C C . LEU A 1 102 ? -6.956 -1.672 -9.853 1.00 92.88 102 LEU A C 1
ATOM 757 O O . LEU A 1 102 ? -8.142 -1.393 -9.647 1.00 92.88 102 LEU A O 1
ATOM 761 N N . ARG A 1 103 ? -6.411 -1.606 -11.071 1.00 89.81 103 ARG A N 1
ATOM 762 C CA . ARG A 1 103 ? -7.275 -1.431 -12.241 1.00 89.81 103 ARG A CA 1
ATOM 763 C C . ARG A 1 103 ? -8.152 -2.666 -12.445 1.00 89.81 103 ARG A C 1
ATOM 765 O O . ARG A 1 103 ? -7.742 -3.774 -12.094 1.00 89.81 103 ARG A O 1
ATOM 772 N N . PRO A 1 104 ? -9.338 -2.507 -13.053 1.00 86.56 104 PRO A N 1
ATOM 773 C CA . PRO A 1 104 ? -10.142 -3.648 -13.469 1.00 86.56 104 PRO A CA 1
ATOM 774 C C . PRO A 1 104 ? -9.314 -4.639 -14.302 1.00 86.56 104 PRO A C 1
ATOM 776 O O . PRO A 1 104 ? -8.697 -4.254 -15.292 1.00 86.56 104 PRO A O 1
ATOM 779 N N . GLY A 1 105 ? -9.285 -5.907 -13.883 1.00 86.75 105 GLY A N 1
ATOM 780 C CA . GLY A 1 105 ? -8.539 -6.978 -14.559 1.00 86.75 105 GLY A CA 1
ATOM 781 C C . GLY A 1 105 ? -7.022 -6.991 -14.321 1.00 86.75 105 GLY A C 1
ATOM 782 O O . GLY A 1 105 ? -6.344 -7.875 -14.839 1.00 86.75 105 GLY A O 1
ATOM 783 N N . GLU A 1 106 ? -6.471 -6.057 -13.541 1.00 90.25 106 GLU A N 1
ATOM 784 C CA . GLU A 1 106 ? -5.044 -6.043 -13.215 1.00 90.25 106 GLU A CA 1
ATOM 785 C C . GLU A 1 106 ? -4.689 -7.178 -12.246 1.00 90.25 106 GLU A C 1
ATOM 787 O O . GLU A 1 106 ? -5.288 -7.315 -11.182 1.00 90.25 106 GLU A O 1
ATOM 792 N N . THR A 1 107 ? -3.684 -7.983 -12.604 1.00 91.31 107 THR A N 1
ATOM 793 C CA . THR A 1 107 ? -3.091 -8.971 -11.693 1.00 91.31 107 THR A CA 1
ATOM 794 C C . THR A 1 107 ? -2.178 -8.265 -10.699 1.00 91.31 107 THR A C 1
ATOM 796 O O . THR A 1 107 ? -1.262 -7.543 -11.105 1.00 91.31 107 THR A O 1
ATOM 799 N N . SER A 1 108 ? -2.397 -8.504 -9.407 1.00 93.69 108 SER A N 1
ATOM 800 C CA . SER A 1 108 ? -1.550 -7.939 -8.356 1.00 93.69 108 SER A CA 1
ATOM 801 C C . SER A 1 108 ? -0.124 -8.490 -8.419 1.00 93.69 108 SER A C 1
ATOM 803 O O . SER A 1 108 ? 0.118 -9.606 -8.892 1.00 93.69 108 SER A O 1
ATOM 805 N N . ALA A 1 109 ? 0.839 -7.751 -7.872 1.00 94.44 109 ALA A N 1
ATOM 806 C CA . ALA A 1 109 ? 2.218 -8.228 -7.776 1.00 94.44 109 ALA A CA 1
ATOM 807 C C . ALA A 1 109 ? 2.337 -9.527 -6.961 1.00 94.44 109 ALA A C 1
ATOM 809 O O . ALA A 1 109 ? 3.162 -10.371 -7.292 1.00 94.44 109 ALA A O 1
ATOM 810 N N . MET A 1 110 ? 1.509 -9.727 -5.928 1.00 94.62 110 MET A N 1
ATOM 811 C CA . MET A 1 110 ? 1.542 -10.945 -5.104 1.00 94.62 110 MET A CA 1
ATOM 812 C C . MET A 1 110 ? 1.003 -12.174 -5.846 1.00 94.62 110 MET A C 1
ATOM 814 O O . MET A 1 110 ? 1.565 -13.266 -5.735 1.00 94.62 110 MET A O 1
ATOM 818 N N . GLU A 1 111 ? -0.057 -12.016 -6.642 1.00 93.75 111 GLU A N 1
ATOM 819 C CA . GLU A 1 111 ? -0.534 -13.078 -7.537 1.00 93.75 111 GLU A CA 1
ATOM 820 C C . GLU A 1 111 ? 0.518 -13.407 -8.597 1.00 93.75 111 GLU A C 1
ATOM 822 O O . GLU A 1 111 ? 0.787 -14.579 -8.865 1.00 93.75 111 GLU A O 1
ATOM 827 N N . TYR A 1 112 ? 1.164 -12.380 -9.149 1.00 92.31 112 TYR A N 1
ATOM 828 C CA . TYR A 1 112 ? 2.195 -12.545 -10.166 1.00 92.31 112 TYR A CA 1
ATOM 829 C C . TYR A 1 112 ? 3.502 -13.130 -9.601 1.00 92.31 112 TYR A C 1
ATOM 831 O O . TYR A 1 112 ? 4.194 -13.900 -10.269 1.00 92.31 112 TYR A O 1
ATOM 839 N N . TRP A 1 113 ? 3.811 -12.864 -8.331 1.00 93.06 113 TRP A N 1
ATOM 840 C CA . TRP A 1 113 ? 4.864 -13.563 -7.602 1.00 93.06 113 TRP A CA 1
ATOM 841 C C . TRP A 1 113 ? 4.562 -15.055 -7.523 1.00 93.06 113 TRP A C 1
ATOM 843 O O . TRP A 1 113 ? 5.391 -15.888 -7.894 1.00 93.06 113 TRP A O 1
ATOM 853 N N . ASN A 1 114 ? 3.348 -15.403 -7.107 1.00 94.19 114 ASN A N 1
ATOM 854 C CA . ASN A 1 114 ? 2.934 -16.794 -7.011 1.00 94.19 114 ASN A CA 1
ATOM 855 C C . ASN A 1 114 ? 2.874 -17.499 -8.370 1.00 94.19 114 ASN A C 1
ATOM 857 O O . ASN A 1 114 ? 3.195 -18.682 -8.429 1.00 94.19 114 ASN A O 1
ATOM 861 N N . PHE A 1 115 ? 2.587 -16.785 -9.461 1.00 92.00 115 PHE A N 1
ATOM 862 C CA . PHE A 1 115 ? 2.748 -17.312 -10.817 1.00 92.00 115 PHE A CA 1
ATOM 863 C C . PHE A 1 115 ? 4.188 -17.780 -11.084 1.00 92.00 115 PHE A C 1
ATOM 865 O O . PHE A 1 115 ? 4.400 -18.918 -11.503 1.00 92.00 115 PHE A O 1
ATOM 872 N N . TRP A 1 116 ? 5.193 -16.949 -10.787 1.00 90.50 116 TRP A N 1
ATOM 873 C CA . TRP A 1 116 ? 6.596 -17.333 -10.974 1.00 90.50 116 TRP A CA 1
ATOM 874 C C . TRP A 1 116 ? 7.046 -18.438 -10.019 1.00 90.50 116 TRP A C 1
ATOM 876 O O . TRP A 1 116 ? 7.852 -19.285 -10.399 1.00 90.50 116 TRP A O 1
ATOM 886 N N . ARG A 1 117 ? 6.517 -18.482 -8.793 1.00 90.75 117 ARG A N 1
ATOM 887 C CA . ARG A 1 117 ? 6.821 -19.572 -7.853 1.00 90.75 117 ARG A CA 1
ATOM 888 C C . ARG A 1 117 ? 6.234 -20.900 -8.316 1.00 90.75 117 ARG A C 1
ATOM 890 O O . ARG A 1 117 ? 6.958 -21.891 -8.328 1.00 90.75 117 ARG A O 1
ATOM 897 N N . ASP A 1 118 ? 4.996 -20.902 -8.803 1.00 90.94 118 ASP A N 1
ATOM 898 C CA . ASP A 1 118 ? 4.381 -22.075 -9.431 1.00 90.94 118 ASP A CA 1
ATOM 899 C C . ASP A 1 118 ? 5.175 -22.507 -10.682 1.00 90.94 118 ASP A C 1
ATOM 901 O O . ASP 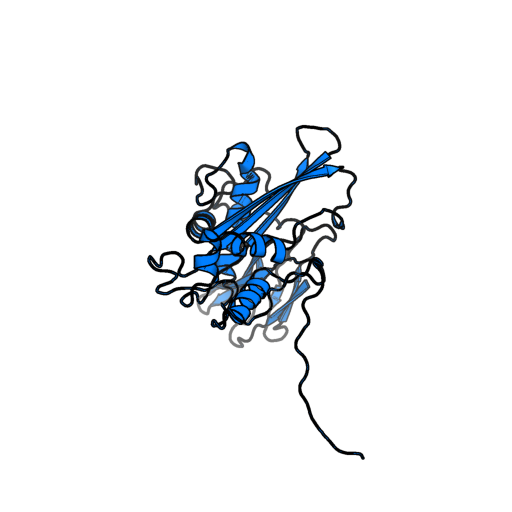A 1 118 ? 5.443 -23.697 -10.880 1.00 90.94 118 ASP A O 1
ATOM 905 N N . TYR A 1 119 ? 5.631 -21.548 -11.500 1.00 89.00 119 TYR A N 1
ATOM 906 C CA . TYR A 1 119 ? 6.514 -21.809 -12.643 1.00 89.00 119 TYR A CA 1
ATOM 907 C C . TYR A 1 119 ? 7.820 -22.489 -12.212 1.00 89.00 119 TYR A C 1
ATOM 909 O O . TYR A 1 119 ? 8.266 -23.420 -12.877 1.00 89.00 119 TYR A O 1
ATOM 917 N N . MET A 1 120 ? 8.382 -22.124 -11.061 1.00 86.25 120 MET A N 1
ATOM 918 C CA . MET A 1 120 ? 9.572 -22.764 -10.489 1.00 86.25 120 MET A CA 1
ATOM 919 C C . MET A 1 120 ? 9.287 -24.073 -9.731 1.00 86.25 120 MET A C 1
ATOM 921 O O . MET A 1 120 ? 10.221 -24.777 -9.361 1.00 86.25 120 MET A O 1
ATOM 925 N N . GLY A 1 121 ? 8.018 -24.434 -9.513 1.00 87.69 121 GLY A N 1
ATOM 926 C CA . GLY A 1 121 ? 7.641 -25.582 -8.680 1.00 87.69 121 GLY A CA 1
ATOM 927 C C . GLY A 1 121 ? 7.832 -25.347 -7.176 1.00 87.69 121 GLY A C 1
ATOM 928 O O . GLY A 1 121 ? 7.948 -26.307 -6.417 1.00 87.69 121 GLY A O 1
ATOM 929 N N . TYR A 1 122 ? 7.880 -24.088 -6.736 1.00 88.19 122 TYR A N 1
ATOM 930 C CA . TYR A 1 122 ? 8.025 -23.713 -5.331 1.00 88.19 122 TYR A CA 1
ATOM 931 C C . TYR A 1 122 ? 6.678 -23.440 -4.665 1.00 88.19 122 TYR A C 1
ATOM 933 O O . TYR A 1 122 ? 5.708 -23.042 -5.308 1.00 88.19 122 TYR A O 1
ATOM 941 N N . ALA A 1 123 ? 6.629 -23.625 -3.343 1.00 90.69 123 ALA A N 1
ATOM 942 C CA . ALA A 1 123 ? 5.452 -23.303 -2.545 1.00 90.69 123 ALA A CA 1
ATOM 943 C C . ALA A 1 123 ? 5.109 -21.816 -2.672 1.00 90.69 123 ALA A C 1
ATOM 945 O O . ALA A 1 123 ? 6.002 -20.976 -2.602 1.00 90.69 123 ALA A O 1
ATOM 946 N N . ARG A 1 124 ? 3.829 -21.483 -2.827 1.00 93.38 124 ARG A N 1
ATOM 947 C CA . ARG A 1 124 ? 3.353 -20.095 -2.908 1.00 93.38 124 ARG A CA 1
ATOM 948 C C . ARG A 1 124 ? 3.700 -19.293 -1.649 1.00 93.38 124 ARG A C 1
ATOM 950 O O . ARG A 1 124 ? 3.684 -19.835 -0.548 1.00 93.38 124 ARG A O 1
ATOM 957 N N . VAL A 1 125 ? 3.969 -18.002 -1.820 1.00 92.44 125 VAL A N 1
ATOM 958 C CA . VAL A 1 125 ? 4.149 -17.044 -0.724 1.00 92.44 125 VAL A CA 1
ATOM 959 C C . VAL A 1 125 ? 2.812 -16.485 -0.262 1.00 92.44 125 VAL A C 1
ATOM 961 O O . VAL A 1 125 ? 1.904 -16.236 -1.064 1.00 92.44 125 VAL A O 1
ATOM 964 N N . ARG A 1 126 ? 2.708 -16.250 1.044 1.00 94.56 126 ARG A N 1
ATOM 965 C CA . ARG A 1 126 ? 1.584 -15.544 1.658 1.00 94.56 126 ARG A CA 1
ATOM 966 C C . ARG A 1 126 ? 1.845 -14.037 1.658 1.00 94.56 126 ARG A C 1
ATOM 968 O O . ARG A 1 126 ? 2.910 -13.600 2.085 1.00 94.56 126 ARG A O 1
ATOM 975 N N . GLU A 1 127 ? 0.857 -13.243 1.247 1.00 95.00 127 GLU A N 1
ATOM 976 C CA . GLU A 1 127 ? 0.905 -11.794 1.472 1.00 95.00 127 GLU A CA 1
ATOM 977 C C . GLU A 1 127 ? 0.761 -11.495 2.966 1.00 95.00 127 GLU A C 1
ATOM 979 O O . GLU A 1 127 ? -0.147 -11.984 3.648 1.00 95.00 127 GLU A O 1
ATOM 984 N N . ASP A 1 128 ? 1.674 -10.680 3.473 1.00 95.00 128 ASP A N 1
ATOM 985 C CA . ASP A 1 128 ? 1.522 -9.992 4.735 1.00 95.00 128 ASP A CA 1
ATOM 986 C C . ASP A 1 128 ? 1.059 -8.550 4.448 1.00 95.00 128 ASP A C 1
ATOM 988 O O . ASP A 1 128 ? 1.804 -7.749 3.862 1.00 95.00 128 ASP A O 1
ATOM 992 N N . PRO A 1 129 ? -0.192 -8.208 4.804 1.00 95.38 129 PRO A N 1
ATOM 993 C CA . PRO A 1 129 ? -0.750 -6.899 4.495 1.00 95.38 129 PRO A CA 1
ATOM 994 C C . PRO A 1 129 ? -0.081 -5.779 5.300 1.00 95.38 129 PRO A C 1
ATOM 996 O O . PRO A 1 129 ? -0.037 -4.643 4.829 1.00 95.38 129 PRO A O 1
ATOM 999 N N . GLU A 1 130 ? 0.493 -6.083 6.470 1.00 95.88 130 GLU A N 1
ATOM 1000 C CA . GLU A 1 130 ? 1.261 -5.102 7.227 1.00 95.88 130 GLU A CA 1
ATOM 1001 C C . GLU A 1 130 ? 2.553 -4.771 6.489 1.00 95.88 130 GLU A C 1
ATOM 1003 O O . GLU A 1 130 ? 2.818 -3.600 6.234 1.00 95.88 130 GLU A O 1
ATOM 1008 N N . TRP A 1 131 ? 3.313 -5.778 6.053 1.00 95.44 131 TRP A N 1
ATOM 1009 C CA . TRP A 1 131 ? 4.507 -5.546 5.232 1.00 95.44 131 TRP A CA 1
ATOM 1010 C C . TRP A 1 131 ? 4.191 -4.809 3.930 1.00 95.44 131 TRP A C 1
ATOM 1012 O O . TRP A 1 131 ? 4.957 -3.942 3.518 1.00 95.44 131 TRP A O 1
ATOM 1022 N N . SER A 1 132 ? 3.045 -5.091 3.314 1.00 97.81 132 SER A N 1
ATOM 1023 C CA . SER A 1 132 ? 2.589 -4.383 2.115 1.00 97.81 132 SER A CA 1
ATOM 1024 C C . SER A 1 132 ? 2.283 -2.907 2.394 1.00 97.81 132 SER A C 1
ATOM 1026 O O . SER A 1 132 ? 2.672 -2.037 1.617 1.00 97.81 132 SER A O 1
ATOM 1028 N N . PHE A 1 133 ? 1.655 -2.590 3.530 1.00 98.38 133 PHE A N 1
ATOM 1029 C CA . PHE A 1 133 ? 1.443 -1.202 3.948 1.00 98.38 133 PHE A CA 1
ATOM 1030 C C . PHE A 1 133 ? 2.770 -0.480 4.215 1.00 98.38 133 PHE A C 1
ATOM 1032 O O . PHE A 1 133 ? 2.963 0.650 3.773 1.00 98.38 133 PHE A O 1
ATOM 1039 N N . ARG A 1 134 ? 3.726 -1.143 4.871 1.00 97.81 134 ARG A N 1
ATOM 1040 C CA . ARG A 1 134 ? 5.070 -0.586 5.092 1.00 97.81 134 ARG A CA 1
ATOM 1041 C C . ARG A 1 134 ? 5.815 -0.334 3.783 1.00 97.81 134 ARG A C 1
ATOM 1043 O O . ARG A 1 134 ? 6.452 0.702 3.626 1.00 97.81 134 ARG A O 1
ATOM 1050 N N . ALA A 1 135 ? 5.670 -1.234 2.816 1.00 98.00 135 ALA A N 1
ATOM 1051 C CA . ALA A 1 135 ? 6.207 -1.056 1.475 1.00 98.00 135 ALA A CA 1
ATOM 1052 C C . ALA A 1 135 ? 5.596 0.162 0.761 1.00 98.00 135 ALA A C 1
ATOM 1054 O O . ALA A 1 135 ? 6.304 0.906 0.084 1.00 98.00 135 ALA A O 1
ATOM 1055 N N . TRP A 1 136 ? 4.294 0.408 0.950 1.00 98.44 136 TRP A N 1
ATOM 1056 C CA . TRP A 1 136 ? 3.639 1.617 0.450 1.00 98.44 136 TRP A CA 1
ATOM 1057 C C . TRP A 1 136 ? 4.188 2.888 1.116 1.00 98.44 136 TRP A C 1
ATOM 1059 O O . TRP A 1 136 ? 4.462 3.863 0.414 1.00 98.44 136 TRP A O 1
ATOM 1069 N N . LEU A 1 137 ? 4.415 2.871 2.438 1.00 98.50 137 LEU A N 1
ATOM 1070 C CA . LEU A 1 137 ? 5.051 3.987 3.156 1.00 98.50 137 LEU A CA 1
ATOM 1071 C C . LEU A 1 137 ? 6.438 4.298 2.584 1.00 98.50 137 LEU A C 1
ATOM 1073 O O . LEU A 1 137 ? 6.734 5.461 2.311 1.00 98.50 137 LEU A O 1
ATOM 1077 N N . HIS A 1 138 ? 7.240 3.263 2.326 1.00 98.38 138 HIS A N 1
ATOM 1078 C CA . HIS A 1 138 ? 8.559 3.421 1.724 1.00 98.38 138 HIS A CA 1
ATOM 1079 C C . HIS A 1 138 ? 8.497 3.989 0.302 1.00 98.38 138 HIS A C 1
ATOM 1081 O O . HIS A 1 138 ? 9.219 4.924 -0.043 1.00 98.38 138 HIS A O 1
ATOM 1087 N N . GLY A 1 139 ? 7.571 3.487 -0.521 1.00 97.94 139 GLY A N 1
ATOM 1088 C CA . GLY A 1 139 ? 7.313 4.050 -1.845 1.00 97.94 139 GLY A CA 1
ATOM 1089 C C . GLY A 1 139 ? 6.945 5.537 -1.774 1.00 97.94 139 GLY A C 1
ATOM 1090 O O . GLY A 1 139 ? 7.482 6.347 -2.532 1.00 97.94 139 GLY A O 1
ATOM 1091 N N . ARG A 1 140 ? 6.084 5.927 -0.824 1.00 97.94 140 ARG A N 1
ATOM 1092 C CA . ARG A 1 140 ? 5.730 7.337 -0.606 1.00 97.94 140 ARG A CA 1
ATOM 1093 C C . ARG A 1 140 ? 6.955 8.164 -0.250 1.00 97.94 140 ARG A C 1
ATOM 1095 O O . ARG A 1 140 ? 7.145 9.225 -0.836 1.00 97.94 140 ARG A O 1
ATOM 1102 N N . TYR A 1 141 ? 7.785 7.685 0.670 1.00 98.12 141 TYR A N 1
ATOM 1103 C CA . TYR A 1 141 ? 9.018 8.364 1.048 1.00 98.12 141 TYR A CA 1
ATOM 1104 C C . TYR A 1 141 ? 9.917 8.644 -0.167 1.00 98.12 141 TYR A C 1
ATOM 1106 O O . TYR A 1 141 ? 10.325 9.792 -0.365 1.00 98.12 141 TYR A O 1
ATOM 1114 N N . LEU A 1 142 ? 10.166 7.632 -1.006 1.00 97.94 142 LEU A N 1
ATOM 1115 C CA . LEU A 1 142 ? 11.016 7.763 -2.193 1.00 97.94 142 LEU A CA 1
ATOM 1116 C C . LEU A 1 142 ? 10.447 8.767 -3.200 1.00 97.94 142 LEU A C 1
ATOM 1118 O O . LEU A 1 142 ? 11.177 9.614 -3.709 1.00 97.94 142 LEU A O 1
ATOM 1122 N N . ALA A 1 143 ? 9.142 8.705 -3.473 1.00 96.19 143 ALA A N 1
ATOM 1123 C CA . ALA A 1 143 ? 8.499 9.604 -4.428 1.00 96.19 143 ALA A CA 1
ATOM 1124 C C . ALA A 1 143 ? 8.441 11.056 -3.921 1.00 96.19 143 ALA A C 1
ATOM 1126 O O . ALA A 1 143 ? 8.696 11.995 -4.680 1.00 96.19 143 ALA A O 1
ATOM 1127 N N . MET A 1 144 ? 8.126 11.244 -2.637 1.00 95.31 144 MET A N 1
ATOM 1128 C CA . MET A 1 144 ? 7.959 12.567 -2.030 1.00 95.31 144 MET A CA 1
ATOM 1129 C C . MET A 1 144 ? 9.278 13.279 -1.737 1.00 95.31 144 MET A C 1
ATOM 1131 O O . MET A 1 144 ? 9.266 14.494 -1.568 1.00 95.31 144 MET A O 1
ATOM 1135 N N . ASN A 1 145 ? 10.395 12.551 -1.709 1.00 95.69 145 ASN A N 1
ATOM 1136 C CA . ASN A 1 145 ? 11.734 13.113 -1.533 1.00 95.69 145 ASN A CA 1
ATOM 1137 C C . ASN A 1 145 ? 12.624 12.904 -2.768 1.00 95.69 145 ASN A C 1
ATOM 1139 O O . ASN A 1 145 ? 13.844 12.945 -2.647 1.00 95.69 145 ASN A O 1
ATOM 1143 N N . ALA A 1 146 ? 12.051 12.645 -3.948 1.00 92.56 146 ALA A N 1
ATOM 1144 C CA . ALA A 1 146 ? 12.818 12.317 -5.153 1.00 92.56 146 ALA A CA 1
ATOM 1145 C C . ALA A 1 146 ? 13.850 13.399 -5.541 1.00 92.56 146 ALA A C 1
ATOM 1147 O O . ALA A 1 146 ? 14.912 13.074 -6.067 1.00 92.56 146 ALA A O 1
ATOM 1148 N N . ASP A 1 147 ? 13.563 14.665 -5.233 1.00 90.81 147 ASP A N 1
ATOM 1149 C CA . ASP A 1 147 ? 14.441 15.829 -5.411 1.00 90.81 147 ASP A CA 1
ATOM 1150 C C . ASP A 1 147 ? 15.705 15.786 -4.539 1.00 90.81 147 ASP A C 1
ATOM 1152 O O . ASP A 1 147 ? 16.717 16.396 -4.873 1.00 90.81 147 ASP A O 1
ATOM 1156 N N . LYS A 1 148 ? 15.664 15.040 -3.434 1.00 93.00 148 LYS A N 1
ATOM 1157 C CA . LYS A 1 148 ? 16.789 14.862 -2.508 1.00 93.00 148 LYS A CA 1
ATOM 1158 C C . LYS A 1 148 ? 17.627 13.623 -2.804 1.00 93.00 148 LYS A C 1
ATOM 1160 O O . LYS A 1 148 ? 18.598 13.376 -2.098 1.00 93.00 148 LYS A O 1
ATOM 1165 N N . HIS A 1 149 ? 17.248 12.838 -3.814 1.00 90.25 149 HIS A N 1
ATOM 1166 C CA . HIS A 1 149 ? 17.934 11.607 -4.211 1.00 90.25 149 HIS A CA 1
ATOM 1167 C C . HIS A 1 149 ? 18.179 10.621 -3.046 1.00 90.25 149 HIS A C 1
ATOM 1169 O O . HIS A 1 149 ? 19.325 10.228 -2.804 1.00 90.25 149 HIS A O 1
ATOM 1175 N N . PRO A 1 150 ? 17.132 10.209 -2.302 1.00 93.06 150 PRO A N 1
ATOM 1176 C CA . PRO A 1 150 ? 17.293 9.297 -1.179 1.00 93.06 150 PRO A CA 1
ATOM 1177 C C . PRO A 1 150 ? 17.860 7.943 -1.638 1.00 93.06 150 PRO A C 1
ATOM 1179 O O . PRO A 1 150 ? 17.547 7.485 -2.744 1.00 93.06 150 PRO A O 1
ATOM 1182 N N . PRO A 1 151 ? 18.656 7.258 -0.794 1.00 92.88 151 PRO A N 1
ATOM 1183 C CA . PRO A 1 151 ? 19.078 5.890 -1.063 1.00 92.88 151 PRO A CA 1
ATOM 1184 C C . PRO A 1 151 ? 17.865 4.983 -1.283 1.00 92.88 151 PRO A C 1
ATOM 1186 O O . PRO A 1 151 ? 16.958 4.952 -0.460 1.00 92.88 151 PRO A O 1
ATOM 1189 N N . ALA A 1 152 ? 17.865 4.198 -2.361 1.00 92.88 152 ALA A N 1
ATOM 1190 C CA . ALA A 1 152 ? 16.691 3.411 -2.741 1.00 92.88 152 ALA A CA 1
ATOM 1191 C C . ALA A 1 152 ? 16.242 2.399 -1.670 1.00 92.88 152 ALA A C 1
ATOM 1193 O O . ALA A 1 152 ? 15.061 2.114 -1.588 1.00 92.88 152 ALA A O 1
ATOM 1194 N N . HIS A 1 153 ? 17.161 1.860 -0.863 1.00 95.19 153 HIS A N 1
ATOM 1195 C CA . HIS A 1 153 ? 16.880 0.828 0.147 1.00 95.19 153 HIS A CA 1
ATOM 1196 C C . HIS A 1 153 ? 16.932 1.345 1.594 1.00 95.19 153 HIS A C 1
ATOM 1198 O O . HIS A 1 153 ? 17.020 0.546 2.527 1.00 95.19 153 HIS A O 1
ATOM 1204 N N . ASP A 1 154 ? 16.934 2.662 1.813 1.00 96.56 154 ASP A N 1
ATOM 1205 C CA . ASP A 1 154 ? 16.916 3.224 3.164 1.00 96.56 154 ASP A CA 1
ATOM 1206 C C . ASP A 1 154 ? 16.065 4.493 3.235 1.00 96.56 154 ASP A C 1
ATOM 1208 O O . ASP A 1 154 ? 15.717 5.092 2.223 1.00 96.56 154 ASP A O 1
ATOM 1212 N N . GLU A 1 155 ? 15.746 4.913 4.454 1.00 97.50 155 GLU A N 1
ATOM 1213 C CA . GLU A 1 155 ? 15.144 6.217 4.707 1.00 97.50 155 GLU A CA 1
ATOM 1214 C C . GLU A 1 155 ? 16.019 7.020 5.659 1.00 97.50 155 GLU A C 1
ATOM 1216 O O . GLU A 1 155 ? 16.399 6.554 6.740 1.00 97.50 155 GLU A O 1
ATOM 1221 N N . ASP A 1 156 ? 16.291 8.261 5.273 1.00 96.94 156 ASP A N 1
ATOM 1222 C CA . ASP A 1 156 ? 16.687 9.298 6.212 1.00 96.94 156 ASP A CA 1
ATOM 1223 C C . ASP A 1 156 ? 15.448 9.735 7.007 1.00 96.94 156 ASP A C 1
ATOM 1225 O O . ASP A 1 156 ? 14.546 10.387 6.475 1.00 96.94 156 ASP A O 1
ATOM 1229 N N . LEU A 1 157 ? 15.410 9.369 8.292 1.00 96.50 157 LEU A N 1
ATOM 1230 C CA . LEU A 1 157 ? 14.288 9.667 9.188 1.00 96.50 157 LEU A CA 1
ATOM 1231 C C . LEU A 1 157 ? 14.154 11.163 9.534 1.00 96.50 157 LEU A C 1
ATOM 1233 O O . LEU A 1 157 ? 13.196 11.555 10.196 1.00 96.50 157 LEU A O 1
ATOM 1237 N N . SER A 1 158 ? 15.094 12.011 9.105 1.00 95.44 158 SER A N 1
ATOM 1238 C CA . SER A 1 158 ? 14.956 13.469 9.201 1.00 95.44 158 SER A CA 1
ATOM 1239 C C . SER A 1 158 ? 14.106 14.061 8.072 1.00 95.44 158 SER A C 1
ATOM 1241 O O . SER A 1 158 ? 13.642 15.200 8.167 1.00 95.44 158 SER A O 1
ATOM 1243 N N . TYR A 1 159 ? 13.886 13.312 6.989 1.00 97.50 159 TYR A N 1
ATOM 1244 C CA . TYR A 1 159 ? 13.152 13.805 5.832 1.00 97.50 159 TYR A CA 1
ATOM 1245 C C . TYR A 1 159 ? 11.638 13.651 6.019 1.00 97.50 159 TYR A C 1
ATOM 1247 O O . TYR A 1 159 ? 11.177 12.731 6.702 1.00 97.50 159 TYR A O 1
ATOM 1255 N N . PRO A 1 160 ? 10.837 14.524 5.383 1.00 97.38 160 PRO A N 1
ATOM 1256 C CA . PRO A 1 160 ? 9.395 14.357 5.304 1.00 97.38 160 PRO A CA 1
ATOM 1257 C C . PRO A 1 160 ? 8.972 12.963 4.830 1.00 97.38 160 PRO A C 1
ATOM 1259 O O . PRO A 1 160 ? 9.666 12.337 4.033 1.00 97.38 160 PRO A O 1
ATOM 1262 N N . PHE A 1 161 ? 7.805 12.504 5.277 1.00 97.62 161 PHE A N 1
ATOM 1263 C CA . PHE A 1 161 ? 7.181 11.224 4.911 1.00 97.62 161 PHE A CA 1
ATOM 1264 C C . PHE A 1 161 ? 7.952 9.963 5.311 1.00 97.62 161 PHE A C 1
ATOM 1266 O O . PHE A 1 161 ? 7.451 8.865 5.067 1.00 97.62 161 PHE A O 1
ATOM 1273 N N . SER A 1 162 ? 9.121 10.104 5.933 1.00 97.75 162 SER A N 1
ATOM 1274 C CA . SER A 1 162 ? 9.874 8.976 6.463 1.00 97.75 162 SER A CA 1
ATOM 1275 C C . SER A 1 162 ? 9.160 8.341 7.657 1.00 97.75 162 SER A C 1
ATOM 1277 O O . SER A 1 162 ? 8.385 8.984 8.380 1.00 97.75 162 SER A O 1
ATOM 1279 N N . SER A 1 163 ? 9.402 7.052 7.861 1.00 97.81 163 SER A N 1
ATOM 1280 C CA . SER A 1 163 ? 8.890 6.297 9.003 1.00 97.81 163 SER A CA 1
ATOM 1281 C C . SER A 1 163 ? 9.823 5.130 9.336 1.00 97.81 163 SER A C 1
ATOM 1283 O O . SER A 1 163 ? 10.396 4.527 8.425 1.00 97.81 163 SER A O 1
ATOM 1285 N N . PRO A 1 164 ? 9.978 4.753 10.619 1.00 97.44 164 PRO A N 1
ATOM 1286 C CA . PRO A 1 164 ? 10.712 3.541 10.982 1.00 97.44 164 PRO A CA 1
ATOM 1287 C C . PRO A 1 164 ? 10.207 2.294 10.241 1.00 97.44 164 PRO A C 1
ATOM 1289 O O . PRO A 1 164 ? 11.000 1.449 9.831 1.00 97.44 164 PRO A O 1
ATOM 1292 N N . GLU A 1 165 ? 8.895 2.195 10.029 1.00 96.75 165 GLU A N 1
ATOM 1293 C CA . GLU A 1 165 ? 8.253 1.072 9.360 1.00 96.75 165 GLU A CA 1
ATOM 1294 C C . GLU A 1 165 ? 8.544 1.028 7.852 1.00 96.75 165 GLU A C 1
ATOM 1296 O O . GLU A 1 165 ? 8.844 -0.046 7.325 1.00 96.75 165 GLU A O 1
ATOM 1301 N N . GLY A 1 166 ? 8.485 2.173 7.162 1.00 97.25 166 GLY A N 1
ATOM 1302 C CA . GLY A 1 166 ? 8.867 2.289 5.750 1.00 97.25 166 GLY A CA 1
ATOM 1303 C C . GLY A 1 166 ? 10.347 1.967 5.542 1.00 97.25 166 GLY A C 1
ATOM 1304 O O . GLY A 1 166 ? 10.696 1.129 4.708 1.00 97.25 166 GLY A O 1
ATOM 1305 N N . ARG A 1 167 ? 11.212 2.510 6.405 1.00 97.06 167 ARG A N 1
ATOM 1306 C CA . ARG A 1 167 ? 12.648 2.207 6.426 1.00 97.06 167 ARG A CA 1
ATOM 1307 C C . ARG A 1 167 ? 12.932 0.717 6.556 1.00 97.06 167 ARG A C 1
ATOM 1309 O O . ARG A 1 167 ? 13.799 0.183 5.864 1.00 97.06 167 ARG A O 1
ATOM 1316 N N . GLU A 1 168 ? 12.209 0.034 7.440 1.00 95.50 168 GLU A N 1
ATOM 1317 C CA . GLU A 1 168 ? 12.351 -1.408 7.612 1.00 95.50 168 GLU A CA 1
ATOM 1318 C C . GLU A 1 168 ? 11.974 -2.177 6.335 1.00 95.50 168 GLU A C 1
ATOM 1320 O O . GLU A 1 168 ? 12.684 -3.109 5.954 1.00 95.50 168 GLU A O 1
ATOM 1325 N N . ALA A 1 169 ? 10.898 -1.781 5.650 1.00 95.56 169 ALA A N 1
ATOM 1326 C CA . ALA A 1 169 ? 10.482 -2.408 4.396 1.00 95.56 169 ALA A CA 1
ATOM 1327 C C . ALA A 1 169 ? 11.481 -2.164 3.250 1.00 95.56 169 ALA A C 1
ATOM 1329 O O . ALA A 1 169 ? 11.852 -3.110 2.548 1.00 95.56 169 ALA A O 1
ATOM 1330 N N . GLY A 1 170 ? 12.000 -0.938 3.115 1.00 94.81 170 GLY A N 1
ATOM 1331 C CA . GLY A 1 170 ? 13.020 -0.591 2.118 1.00 94.81 170 GLY A CA 1
ATOM 1332 C C . GLY A 1 170 ? 14.284 -1.447 2.221 1.00 94.81 170 GLY A C 1
ATOM 1333 O O . GLY A 1 170 ? 14.764 -1.988 1.221 1.00 94.81 170 GLY A O 1
ATOM 1334 N N . ARG A 1 171 ? 14.762 -1.672 3.450 1.00 93.69 171 ARG A N 1
ATOM 1335 C CA . ARG A 1 171 ? 15.970 -2.468 3.735 1.00 93.69 171 ARG A CA 1
ATOM 1336 C C . ARG A 1 171 ? 15.829 -3.961 3.453 1.00 93.69 171 ARG A C 1
ATOM 1338 O O . ARG A 1 171 ? 16.835 -4.649 3.306 1.00 93.69 171 ARG A O 1
ATOM 1345 N N . ARG A 1 172 ? 14.600 -4.479 3.429 1.00 89.81 172 ARG A N 1
ATOM 1346 C CA . ARG A 1 172 ? 14.310 -5.919 3.313 1.00 89.81 172 ARG A CA 1
ATOM 1347 C C . ARG A 1 172 ? 13.768 -6.333 1.951 1.00 89.81 172 ARG A C 1
ATOM 1349 O O . ARG A 1 172 ? 13.404 -7.493 1.764 1.00 89.81 172 ARG A O 1
ATOM 1356 N N . GLY A 1 173 ? 13.645 -5.404 1.012 1.00 86.19 173 GLY A N 1
ATOM 1357 C CA . GLY A 1 173 ? 12.891 -5.650 -0.206 1.00 86.19 173 GLY A CA 1
ATOM 1358 C C . GLY A 1 173 ? 13.58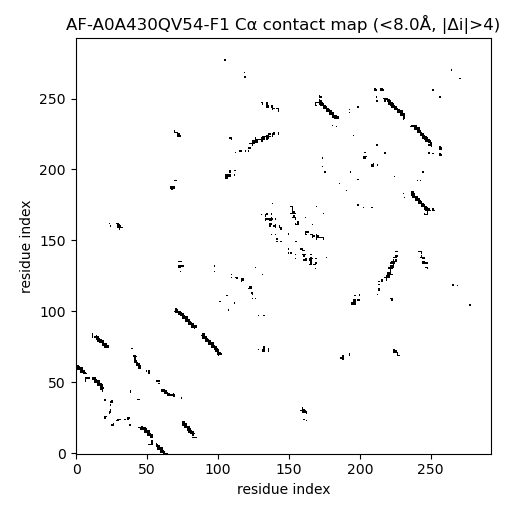8 -5.226 -1.474 1.00 86.19 173 GLY A C 1
ATOM 1359 O O . GLY A 1 173 ? 14.518 -4.426 -1.460 1.00 86.19 173 GLY A O 1
ATOM 1360 N N . ASN A 1 174 ? 13.073 -5.730 -2.591 1.00 93.44 174 ASN A N 1
ATOM 1361 C CA . ASN A 1 174 ? 13.342 -5.108 -3.876 1.00 93.44 174 ASN A CA 1
ATOM 1362 C C . ASN A 1 174 ? 12.637 -3.752 -3.920 1.00 93.44 174 ASN A C 1
ATOM 1364 O O . ASN A 1 174 ? 11.523 -3.601 -3.417 1.00 93.44 174 ASN A O 1
ATOM 1368 N N . VAL A 1 175 ? 13.297 -2.766 -4.512 1.00 95.06 175 VAL A N 1
ATOM 1369 C CA . VAL A 1 175 ? 12.757 -1.423 -4.700 1.00 95.06 175 VAL A CA 1
ATOM 1370 C C . VAL A 1 175 ? 12.767 -1.131 -6.190 1.00 95.06 175 VAL A C 1
ATOM 1372 O O . VAL A 1 175 ? 13.662 -1.557 -6.918 1.00 95.06 175 VAL A O 1
ATOM 1375 N N . GLY A 1 176 ? 11.730 -0.460 -6.666 1.00 93.12 176 GLY A N 1
ATOM 1376 C CA . GLY A 1 176 ? 11.617 -0.026 -8.047 1.00 93.12 176 GLY A CA 1
ATOM 1377 C C . GLY A 1 176 ? 10.805 1.251 -8.103 1.00 93.12 176 GLY A C 1
ATOM 1378 O O . GLY A 1 176 ? 9.891 1.440 -7.308 1.00 93.12 176 GLY A O 1
ATOM 1379 N N . GLY A 1 177 ? 11.114 2.133 -9.037 1.00 90.81 177 GLY A N 1
ATOM 1380 C CA . GLY A 1 177 ? 10.374 3.370 -9.200 1.00 90.81 177 GLY A CA 1
ATOM 1381 C C . GLY A 1 177 ? 10.640 3.994 -10.551 1.00 90.81 177 GLY A C 1
ATOM 1382 O O . GLY A 1 177 ? 11.484 3.532 -11.318 1.00 90.81 177 GLY A O 1
ATOM 1383 N N . GLY A 1 178 ? 9.895 5.045 -10.837 1.00 90.25 178 GLY A N 1
ATOM 1384 C CA . GLY A 1 178 ? 10.051 5.814 -12.051 1.00 90.25 178 GLY A CA 1
ATOM 1385 C C . GLY A 1 178 ? 9.178 7.051 -12.031 1.00 90.25 178 GLY A C 1
ATOM 1386 O O . GLY A 1 178 ? 8.316 7.237 -11.165 1.00 90.25 178 GLY A O 1
ATOM 1387 N N . SER A 1 179 ? 9.392 7.888 -13.028 1.00 93.31 179 SER A N 1
ATOM 1388 C CA . SER A 1 179 ? 8.517 9.006 -13.297 1.00 93.31 179 SER A CA 1
ATOM 1389 C C . SER A 1 179 ? 8.215 9.109 -14.781 1.00 93.31 179 SER A C 1
ATOM 1391 O O . SER A 1 179 ? 8.991 8.659 -15.623 1.00 93.31 179 SER A O 1
ATOM 1393 N N . GLU A 1 180 ? 7.054 9.668 -15.088 1.00 94.88 180 GLU A N 1
ATOM 1394 C CA . GLU A 1 180 ? 6.591 9.890 -16.452 1.00 94.88 180 GLU A CA 1
ATOM 1395 C C . GLU A 1 180 ? 5.977 11.283 -16.543 1.00 94.88 180 GLU A C 1
ATOM 1397 O O . GLU A 1 180 ? 5.264 11.711 -15.637 1.00 94.88 180 GLU A O 1
ATOM 1402 N N . VAL A 1 181 ? 6.286 12.009 -17.614 1.00 96.19 181 VAL A N 1
ATOM 1403 C CA . VAL A 1 181 ? 5.779 13.363 -17.847 1.00 96.19 181 VAL A CA 1
ATOM 1404 C C . VAL A 1 181 ? 4.634 13.275 -18.849 1.00 96.19 181 VAL A C 1
ATOM 1406 O O . VAL A 1 181 ? 4.815 12.755 -19.947 1.00 96.19 181 VAL A O 1
ATOM 1409 N N . ILE A 1 182 ? 3.458 13.771 -18.468 1.00 96.75 182 ILE A N 1
ATOM 1410 C CA . ILE A 1 182 ? 2.227 13.703 -19.268 1.00 96.75 182 ILE A CA 1
ATOM 1411 C C . ILE A 1 182 ? 1.581 15.089 -19.398 1.00 96.75 182 ILE A C 1
ATOM 1413 O O . ILE A 1 182 ? 1.776 15.926 -18.518 1.00 96.75 182 ILE A O 1
ATOM 1417 N N . PRO A 1 183 ? 0.776 15.366 -20.439 1.00 97.25 183 PRO A N 1
ATOM 1418 C CA . PRO A 1 183 ? -0.002 16.602 -20.497 1.00 97.25 183 PRO A CA 1
ATOM 1419 C C . PRO A 1 183 ? -0.979 16.688 -19.317 1.00 97.25 183 PRO A C 1
ATOM 1421 O O . PRO A 1 183 ? -1.672 15.710 -19.025 1.00 97.25 183 PRO A O 1
ATOM 1424 N N . SER A 1 184 ? -1.117 17.855 -18.680 1.00 96.44 184 SER A N 1
ATOM 1425 C CA . SER A 1 184 ? -2.061 18.046 -17.566 1.00 96.44 184 SER A CA 1
ATOM 1426 C C . SER A 1 184 ? -3.525 17.878 -17.999 1.00 96.44 184 SER A C 1
ATOM 1428 O O . SER A 1 184 ? -4.394 17.613 -17.173 1.00 96.44 184 SER A O 1
ATOM 1430 N N . SER A 1 185 ? -3.812 17.968 -19.300 1.00 95.81 185 SER A N 1
ATOM 1431 C CA . SER A 1 185 ? -5.127 17.663 -19.876 1.00 95.81 185 SER A CA 1
ATOM 1432 C C . SER A 1 185 ? -5.471 16.169 -19.894 1.00 95.81 185 SER A C 1
ATOM 1434 O O . SER A 1 185 ? -6.620 15.825 -20.161 1.00 95.81 185 SER A O 1
ATOM 1436 N N . THR A 1 186 ? -4.515 15.277 -19.607 1.00 96.31 186 THR A N 1
ATOM 1437 C CA . THR A 1 186 ? -4.758 13.829 -19.546 1.00 96.31 186 THR A CA 1
ATOM 1438 C C . THR A 1 186 ? -5.768 13.522 -18.435 1.00 96.31 186 THR A C 1
ATOM 1440 O O . THR A 1 186 ? -5.504 13.872 -17.276 1.00 96.31 186 THR A O 1
ATOM 1443 N N . PRO A 1 187 ? -6.904 12.862 -18.729 1.00 93.94 187 PRO A N 1
ATOM 1444 C CA . PRO A 1 187 ? -7.860 12.449 -17.704 1.00 93.94 187 PRO A CA 1
ATOM 1445 C C . PRO A 1 187 ? -7.207 11.542 -16.657 1.00 93.94 187 PRO A C 1
ATOM 1447 O O . PRO A 1 187 ? -6.332 10.738 -16.982 1.00 93.94 187 PRO A O 1
ATOM 1450 N N . ALA A 1 188 ? -7.616 11.658 -15.393 1.00 90.25 188 ALA A N 1
ATOM 1451 C CA . ALA A 1 188 ? -6.995 10.915 -14.295 1.00 90.25 188 ALA A CA 1
ATOM 1452 C C . ALA A 1 188 ? -7.098 9.391 -14.488 1.00 90.25 188 ALA A C 1
ATOM 1454 O O . ALA A 1 188 ? -6.146 8.662 -14.217 1.00 90.25 188 ALA A O 1
ATOM 1455 N N . GLU A 1 189 ? -8.216 8.928 -15.041 1.00 89.06 189 GLU A N 1
ATOM 1456 C CA . GLU A 1 189 ? -8.511 7.525 -15.340 1.00 89.06 189 GLU A CA 1
ATOM 1457 C C . GLU A 1 189 ? -7.651 6.970 -16.487 1.00 89.06 189 GLU A C 1
ATOM 1459 O O . GLU A 1 189 ? -7.506 5.756 -16.626 1.00 89.06 189 GLU A O 1
ATOM 1464 N N . GLN A 1 190 ? -7.079 7.854 -17.310 1.00 90.94 190 GLN A N 1
ATOM 1465 C CA . GLN A 1 190 ? -6.242 7.515 -18.465 1.00 90.94 190 GLN A CA 1
ATOM 1466 C C . GLN A 1 190 ? -4.745 7.679 -18.179 1.00 90.94 190 GLN A C 1
ATOM 1468 O O . GLN A 1 190 ? -3.922 7.430 -19.059 1.00 90.94 190 GLN A O 1
ATOM 1473 N N . ALA A 1 191 ? -4.373 8.090 -16.962 1.00 92.25 191 ALA A N 1
ATOM 1474 C CA . ALA A 1 191 ? -2.976 8.221 -16.576 1.00 92.25 191 ALA A CA 1
ATOM 1475 C C . ALA A 1 191 ? -2.241 6.868 -16.744 1.00 92.25 191 ALA A C 1
ATOM 1477 O O . ALA A 1 191 ? -2.716 5.850 -16.222 1.00 92.25 191 ALA A O 1
ATOM 1478 N N . PRO A 1 192 ? -1.088 6.828 -17.444 1.00 93.25 192 PRO A N 1
ATOM 1479 C CA . PRO A 1 192 ? -0.402 5.594 -17.849 1.00 93.25 192 PRO A CA 1
ATOM 1480 C C . PRO A 1 192 ? 0.368 4.902 -16.709 1.00 93.25 192 PRO A C 1
ATOM 1482 O O . PRO A 1 192 ? 1.522 4.509 -16.845 1.00 93.25 192 PRO A O 1
ATOM 1485 N N . TRP A 1 193 ? -0.274 4.683 -15.561 1.00 93.88 193 TRP A N 1
ATOM 1486 C CA . TRP A 1 193 ? 0.346 3.979 -14.442 1.00 93.88 193 TRP A CA 1
ATOM 1487 C C . TRP A 1 193 ? 0.838 2.584 -14.863 1.00 93.88 193 TRP A C 1
ATOM 1489 O O . TRP A 1 193 ? 0.087 1.842 -15.507 1.00 93.88 193 TRP A O 1
ATOM 1499 N N . PRO A 1 194 ? 2.053 2.152 -14.485 1.00 92.19 194 PRO A N 1
ATOM 1500 C CA . PRO A 1 194 ? 2.495 0.785 -14.748 1.00 92.19 194 PRO A CA 1
ATOM 1501 C C . PRO A 1 194 ? 1.631 -0.217 -13.967 1.00 92.19 194 PRO A C 1
ATOM 1503 O O . PRO A 1 194 ? 1.272 0.037 -12.821 1.00 92.19 194 PRO A O 1
ATOM 1506 N N . VAL A 1 195 ? 1.259 -1.353 -14.564 1.00 92.38 195 VAL A N 1
ATOM 1507 C CA . VAL A 1 195 ? 0.568 -2.431 -13.821 1.00 92.38 195 VAL A CA 1
ATOM 1508 C C . VAL A 1 195 ? 1.528 -3.089 -12.823 1.00 92.38 195 VAL A C 1
ATOM 1510 O O . VAL A 1 195 ? 2.727 -3.186 -13.094 1.00 92.38 195 VAL A O 1
ATOM 1513 N N . GLU A 1 196 ? 1.027 -3.552 -11.680 1.00 93.75 196 GLU A N 1
ATOM 1514 C CA . GLU A 1 196 ? 1.831 -4.204 -10.639 1.00 93.75 196 GLU A CA 1
ATOM 1515 C C . GLU A 1 196 ? 2.598 -5.422 -11.173 1.00 93.75 196 GLU A C 1
ATOM 1517 O O . GLU A 1 196 ? 3.777 -5.587 -10.863 1.00 93.75 196 GLU A O 1
ATOM 1522 N N . SER A 1 197 ? 1.987 -6.228 -12.047 1.00 90.12 197 SER A N 1
ATOM 1523 C CA . SER A 1 197 ? 2.653 -7.362 -12.705 1.00 90.12 197 SER A CA 1
ATOM 1524 C C . SER A 1 197 ? 3.872 -6.947 -13.541 1.00 90.12 197 SER A C 1
ATOM 1526 O O . SER A 1 197 ? 4.890 -7.640 -13.541 1.00 90.12 197 SER A O 1
ATOM 1528 N N . ARG A 1 198 ? 3.817 -5.788 -14.214 1.00 90.12 198 ARG A N 1
ATOM 1529 C CA . ARG A 1 198 ? 4.945 -5.224 -14.975 1.00 90.12 198 ARG A CA 1
ATOM 1530 C C . ARG A 1 198 ? 6.060 -4.770 -14.039 1.00 90.12 198 ARG A C 1
ATOM 1532 O O . ARG A 1 198 ? 7.222 -5.051 -14.324 1.00 90.12 198 ARG A O 1
ATOM 1539 N N . LEU A 1 199 ? 5.716 -4.096 -12.939 1.00 91.62 199 LEU A N 1
ATOM 1540 C CA . LEU A 1 199 ? 6.691 -3.690 -11.920 1.00 91.62 199 LEU A CA 1
ATOM 1541 C C . LEU A 1 199 ? 7.400 -4.915 -11.333 1.00 91.62 199 LEU A C 1
ATOM 1543 O O . LEU A 1 199 ? 8.627 -4.969 -11.301 1.00 91.62 199 LEU A O 1
ATOM 1547 N N . PHE A 1 200 ? 6.626 -5.938 -10.969 1.00 92.25 200 PHE A N 1
ATOM 1548 C CA . PHE A 1 200 ? 7.148 -7.190 -10.441 1.00 92.25 200 PHE A CA 1
ATOM 1549 C C . PHE A 1 200 ? 8.066 -7.911 -11.438 1.00 92.25 200 PHE A C 1
ATOM 1551 O O . PHE A 1 200 ? 9.147 -8.376 -11.075 1.00 92.25 200 PHE A O 1
ATOM 1558 N N . ASN A 1 201 ? 7.674 -7.975 -12.713 1.00 89.38 201 ASN A N 1
ATOM 1559 C CA . ASN A 1 201 ? 8.489 -8.593 -13.759 1.00 89.38 201 ASN A CA 1
ATOM 1560 C C . ASN A 1 201 ? 9.848 -7.927 -13.948 1.00 89.38 201 ASN A C 1
ATOM 1562 O O . ASN A 1 201 ? 10.816 -8.623 -14.252 1.00 89.38 201 ASN A O 1
ATOM 1566 N N . GLY A 1 202 ? 9.944 -6.616 -13.717 1.00 88.75 202 GLY A N 1
ATOM 1567 C CA . GLY A 1 202 ? 11.230 -5.923 -13.691 1.00 88.75 202 GLY A CA 1
ATOM 1568 C C . GLY A 1 202 ? 12.215 -6.574 -12.713 1.00 88.75 202 GLY A C 1
ATOM 1569 O O . GLY A 1 202 ? 13.373 -6.798 -13.059 1.00 88.75 202 GLY A O 1
ATOM 1570 N N . TRP A 1 203 ? 11.749 -6.980 -11.530 1.00 90.56 203 TRP A N 1
ATOM 1571 C CA . TRP A 1 203 ? 12.584 -7.669 -10.541 1.00 90.56 203 TRP A CA 1
ATOM 1572 C C . TRP A 1 203 ? 12.906 -9.116 -10.913 1.00 90.56 203 TRP A C 1
ATOM 1574 O O . TRP A 1 203 ? 13.987 -9.599 -10.595 1.00 90.56 203 TRP A O 1
ATOM 1584 N N . VAL A 1 204 ? 12.016 -9.819 -11.612 1.00 88.81 204 VAL A N 1
ATOM 1585 C CA . VAL A 1 204 ? 12.302 -11.182 -12.095 1.00 88.81 204 VAL A CA 1
ATOM 1586 C C . VAL A 1 204 ? 13.322 -11.171 -13.239 1.00 88.81 204 VAL A C 1
ATOM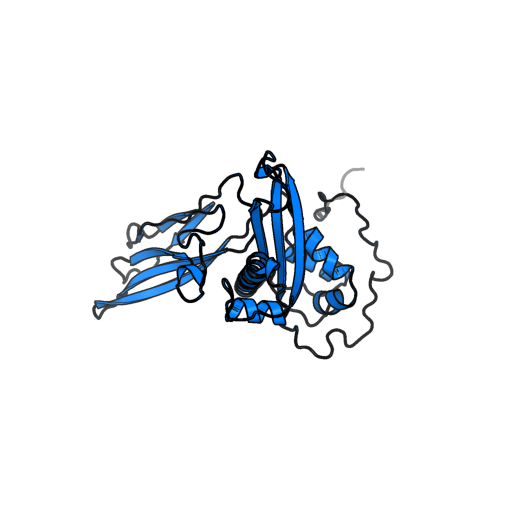 1588 O O . VAL A 1 204 ? 14.163 -12.069 -13.338 1.00 88.81 204 VAL A O 1
ATOM 1591 N N . ALA A 1 205 ? 13.277 -10.153 -14.098 1.00 87.62 205 ALA A N 1
ATOM 1592 C CA . ALA A 1 205 ? 14.194 -10.012 -15.225 1.00 87.62 205 ALA A CA 1
ATOM 1593 C C . ALA A 1 205 ? 15.645 -9.755 -14.778 1.00 87.62 205 ALA A C 1
ATOM 1595 O O . ALA A 1 205 ? 16.585 -10.159 -15.462 1.00 87.62 205 ALA A O 1
ATOM 1596 N N . VAL A 1 206 ? 15.835 -9.121 -13.620 1.00 86.31 206 VAL A N 1
ATOM 1597 C CA . VAL A 1 206 ? 17.151 -8.739 -13.104 1.00 86.31 206 VAL A CA 1
ATOM 1598 C C . VAL A 1 206 ? 17.662 -9.786 -12.100 1.00 86.31 206 VAL A C 1
ATOM 1600 O O . VAL A 1 206 ? 17.048 -9.966 -11.047 1.00 86.31 206 VAL A O 1
ATOM 1603 N N . PRO A 1 207 ? 18.799 -10.469 -12.360 1.00 82.56 207 PRO A N 1
ATOM 1604 C CA . PRO A 1 207 ? 19.218 -11.636 -11.580 1.00 82.56 207 PRO A CA 1
ATOM 1605 C C . PRO A 1 207 ? 19.280 -11.428 -10.064 1.00 82.56 207 PRO A C 1
ATOM 1607 O O . PRO A 1 207 ? 18.752 -12.254 -9.327 1.00 82.56 207 PRO A O 1
ATOM 1610 N N . PHE A 1 208 ? 19.871 -10.331 -9.584 1.00 81.56 208 PHE A N 1
ATOM 1611 C CA . PHE A 1 208 ? 20.037 -10.099 -8.144 1.00 81.56 208 PHE A CA 1
ATOM 1612 C C . PHE A 1 208 ? 18.712 -9.812 -7.422 1.00 81.56 208 PHE A C 1
ATOM 1614 O O . PHE A 1 208 ? 18.537 -10.236 -6.284 1.00 81.56 208 PHE A O 1
ATOM 1621 N N . HIS A 1 209 ? 17.751 -9.169 -8.091 1.00 88.31 209 HIS A N 1
ATOM 1622 C CA . HIS A 1 209 ? 16.400 -8.985 -7.561 1.00 88.31 209 HIS A CA 1
ATOM 1623 C C . HIS A 1 209 ? 15.622 -10.305 -7.534 1.00 88.31 209 HIS A C 1
ATOM 1625 O O . HIS A 1 209 ? 14.900 -10.591 -6.574 1.00 88.31 209 HIS A O 1
ATOM 1631 N N . ARG A 1 210 ? 15.797 -11.131 -8.572 1.00 87.06 210 ARG A N 1
ATOM 1632 C CA . ARG A 1 210 ? 15.114 -12.416 -8.724 1.00 87.06 210 ARG A CA 1
ATOM 1633 C C . ARG A 1 210 ? 15.472 -13.408 -7.619 1.00 87.06 210 ARG A C 1
ATOM 1635 O O . ARG A 1 210 ? 14.578 -14.108 -7.155 1.00 87.06 210 ARG A O 1
ATOM 1642 N N . LEU A 1 211 ? 16.732 -13.475 -7.182 1.00 81.88 211 LEU A N 1
ATOM 1643 C CA . LEU A 1 211 ? 17.200 -14.502 -6.234 1.00 81.88 211 LEU A CA 1
ATOM 1644 C C . LEU A 1 211 ? 16.334 -14.607 -4.969 1.00 81.88 211 LEU A C 1
ATOM 1646 O O . LEU A 1 211 ? 16.000 -15.710 -4.544 1.00 81.88 211 LEU A O 1
ATOM 1650 N N . ASN A 1 212 ? 15.910 -13.475 -4.407 1.00 78.56 212 ASN A N 1
ATOM 1651 C CA . ASN A 1 212 ? 15.084 -13.473 -3.197 1.00 78.56 212 ASN A CA 1
ATOM 1652 C C . ASN A 1 212 ? 13.605 -13.791 -3.488 1.00 78.56 212 ASN A C 1
ATOM 1654 O O . ASN A 1 212 ? 12.898 -14.352 -2.650 1.00 78.56 212 ASN A O 1
ATOM 1658 N N . VAL A 1 213 ? 13.139 -13.478 -4.699 1.00 85.12 213 VAL A N 1
ATOM 1659 C CA . VAL A 1 213 ? 11.766 -13.722 -5.164 1.00 85.12 213 VAL A CA 1
ATOM 1660 C C . VAL A 1 213 ? 11.516 -15.219 -5.380 1.00 85.12 213 VAL A C 1
ATOM 1662 O O . VAL A 1 213 ? 10.497 -15.766 -4.947 1.00 85.12 213 VAL A O 1
ATOM 1665 N N . ILE A 1 214 ? 12.456 -15.912 -6.018 1.00 81.94 214 ILE A N 1
ATOM 1666 C CA . ILE A 1 214 ? 12.357 -17.353 -6.303 1.00 81.94 214 ILE A CA 1
ATOM 1667 C C . ILE A 1 214 ? 13.143 -18.208 -5.304 1.00 81.94 214 ILE A C 1
ATOM 1669 O O . ILE A 1 214 ? 13.371 -19.385 -5.554 1.00 81.94 214 ILE A O 1
ATOM 1673 N N . SER A 1 215 ? 13.530 -17.661 -4.151 1.00 84.12 215 SER A N 1
ATOM 1674 C CA . SER A 1 215 ? 14.141 -18.474 -3.103 1.00 84.12 215 SER A CA 1
ATOM 1675 C C . SER A 1 215 ? 13.135 -19.509 -2.563 1.00 84.12 215 SER A C 1
ATOM 1677 O O . SER A 1 215 ? 12.004 -19.140 -2.214 1.00 84.12 215 SER A O 1
ATOM 1679 N N . PRO A 1 216 ? 13.510 -20.800 -2.455 1.00 83.06 216 PRO A N 1
ATOM 1680 C CA . PRO A 1 216 ? 12.639 -21.833 -1.900 1.00 83.06 216 PRO A CA 1
ATOM 1681 C C . PRO A 1 216 ? 12.221 -21.565 -0.451 1.00 83.06 216 PRO A C 1
ATOM 1683 O O . PRO A 1 216 ? 11.119 -21.945 -0.067 1.00 83.06 216 PRO A O 1
ATOM 1686 N N . SER A 1 217 ? 13.071 -20.895 0.339 1.00 83.06 217 SER A N 1
ATOM 1687 C CA . SER A 1 217 ? 12.790 -20.592 1.748 1.00 83.06 217 SER A CA 1
ATOM 1688 C C . SER A 1 217 ? 11.801 -19.446 1.942 1.00 83.06 217 SER A C 1
ATOM 1690 O O . SER A 1 217 ? 11.309 -19.263 3.051 1.00 83.06 217 SER A O 1
ATOM 1692 N N . THR A 1 218 ? 11.516 -18.661 0.899 1.00 86.31 218 THR A N 1
ATOM 1693 C CA . THR A 1 218 ? 10.605 -17.523 1.025 1.00 86.31 218 THR A CA 1
ATOM 1694 C C . THR A 1 218 ? 9.178 -18.007 1.240 1.00 86.31 218 THR A C 1
ATOM 1696 O O . THR A 1 218 ? 8.615 -18.695 0.384 1.00 86.31 218 THR A O 1
ATOM 1699 N N . SER A 1 219 ? 8.596 -17.633 2.379 1.00 88.31 219 SER A N 1
ATOM 1700 C CA . SER A 1 219 ? 7.276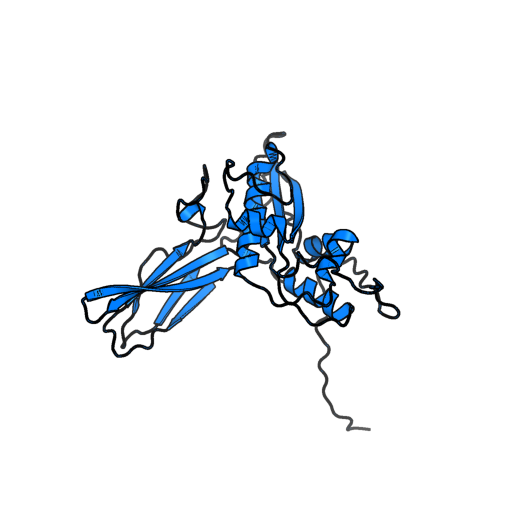 -18.100 2.814 1.00 88.31 219 SER A CA 1
ATOM 1701 C C . SER A 1 219 ? 6.236 -16.978 2.846 1.00 88.31 219 SER A C 1
ATOM 1703 O O . SER A 1 219 ? 5.041 -17.220 2.636 1.00 88.31 219 SER A O 1
ATOM 1705 N N . ALA A 1 220 ? 6.685 -15.738 3.043 1.00 91.25 220 ALA A N 1
ATOM 1706 C CA . ALA A 1 220 ? 5.837 -14.561 3.062 1.00 91.25 220 ALA A CA 1
ATOM 1707 C C . ALA A 1 220 ? 6.561 -13.316 2.525 1.00 91.25 220 ALA A C 1
ATOM 1709 O O . ALA A 1 220 ? 7.776 -13.276 2.326 1.00 91.25 220 ALA A O 1
ATOM 1710 N N . GLY A 1 221 ? 5.778 -12.281 2.257 1.00 92.75 221 GLY A N 1
ATOM 1711 C CA . GLY A 1 221 ? 6.280 -10.987 1.824 1.00 92.75 221 GLY A CA 1
ATOM 1712 C C . GLY A 1 221 ? 5.141 -9.999 1.659 1.00 92.75 221 GLY A C 1
ATOM 1713 O O . GLY A 1 221 ? 3.981 -10.323 1.916 1.00 92.75 221 GLY A O 1
ATOM 1714 N N . GLY A 1 222 ? 5.471 -8.794 1.222 1.00 95.31 222 GLY A N 1
ATOM 1715 C CA . GLY A 1 222 ? 4.483 -7.781 0.883 1.00 95.31 222 GLY A CA 1
ATOM 1716 C C . GLY A 1 222 ? 4.764 -7.149 -0.468 1.00 95.31 222 GLY A C 1
ATOM 1717 O O . GLY A 1 222 ? 5.853 -7.290 -1.021 1.00 95.31 222 GLY A O 1
ATOM 1718 N N . PHE A 1 223 ? 3.783 -6.417 -0.979 1.00 97.25 223 PHE A N 1
ATOM 1719 C CA . PHE A 1 223 ? 3.982 -5.499 -2.090 1.00 97.25 223 PHE A CA 1
ATOM 1720 C C . PHE A 1 223 ? 3.176 -4.231 -1.854 1.00 97.25 223 PHE A C 1
ATOM 1722 O O . PHE A 1 223 ? 1.962 -4.288 -1.638 1.00 97.25 223 PHE A O 1
ATOM 1729 N N . GLY A 1 224 ? 3.860 -3.096 -1.936 1.00 97.69 224 GLY A N 1
ATOM 1730 C CA . GLY A 1 224 ? 3.239 -1.784 -1.887 1.00 97.69 224 GLY A CA 1
ATOM 1731 C C . GLY A 1 224 ? 3.725 -0.914 -3.034 1.00 97.69 224 GLY A C 1
ATOM 1732 O O . GLY A 1 224 ? 4.907 -0.938 -3.378 1.00 97.69 224 GLY A O 1
ATOM 1733 N N . ALA A 1 225 ? 2.815 -0.136 -3.611 1.00 97.62 225 ALA A N 1
ATOM 1734 C CA . ALA A 1 225 ? 3.124 0.844 -4.644 1.00 97.62 225 ALA A CA 1
ATOM 1735 C C . ALA A 1 225 ? 2.481 2.181 -4.293 1.00 97.62 225 ALA A C 1
ATOM 1737 O O . ALA A 1 225 ? 1.265 2.252 -4.144 1.00 97.62 225 ALA A O 1
ATOM 1738 N N . TYR A 1 226 ? 3.290 3.230 -4.185 1.00 98.00 226 TYR A N 1
ATOM 1739 C CA . TYR A 1 226 ? 2.837 4.610 -4.064 1.00 98.00 226 TYR A CA 1
ATOM 1740 C C . TYR A 1 226 ? 2.814 5.282 -5.433 1.00 98.00 226 TYR A C 1
ATOM 1742 O O . TYR A 1 226 ? 3.731 5.091 -6.240 1.00 98.00 226 TYR A O 1
ATOM 1750 N N . ARG A 1 227 ? 1.769 6.077 -5.685 1.00 97.38 227 ARG A N 1
ATOM 1751 C CA . ARG A 1 227 ? 1.585 6.828 -6.930 1.00 97.38 227 ARG A CA 1
ATOM 1752 C C . ARG A 1 227 ? 0.983 8.196 -6.655 1.00 97.38 227 ARG A C 1
ATOM 1754 O O . ARG A 1 227 ? -0.022 8.294 -5.947 1.00 97.38 227 ARG A O 1
ATOM 1761 N N . ASP A 1 228 ? 1.553 9.226 -7.269 1.00 95.25 228 ASP A N 1
ATOM 1762 C CA . ASP A 1 228 ? 0.959 10.558 -7.286 1.00 95.25 228 ASP A CA 1
ATOM 1763 C C . ASP A 1 228 ? 1.257 11.350 -8.560 1.00 95.25 228 ASP A C 1
ATOM 1765 O O . ASP A 1 228 ? 2.191 11.083 -9.315 1.00 95.25 228 ASP A O 1
ATOM 1769 N N . ARG A 1 229 ? 0.395 12.332 -8.800 1.00 94.75 229 ARG A N 1
ATOM 1770 C CA . ARG A 1 229 ? 0.434 13.220 -9.952 1.00 94.75 229 ARG A CA 1
ATOM 1771 C C . ARG A 1 229 ? 0.616 14.639 -9.441 1.00 94.75 229 ARG A C 1
ATOM 1773 O O . ARG A 1 229 ? -0.213 15.116 -8.670 1.00 94.75 229 ARG A O 1
ATOM 1780 N N . VAL A 1 230 ? 1.691 15.292 -9.861 1.00 93.38 230 VAL A N 1
ATOM 1781 C CA . VAL A 1 230 ? 2.030 16.662 -9.454 1.00 93.38 230 VAL A CA 1
ATOM 1782 C C . VAL A 1 230 ? 2.399 17.503 -10.673 1.00 93.38 230 VAL A C 1
ATOM 1784 O O . VAL A 1 230 ? 2.813 16.926 -11.674 1.00 93.38 230 VAL A O 1
ATOM 1787 N N . PRO A 1 231 ? 2.294 18.841 -10.627 1.00 95.31 231 PRO A N 1
ATOM 1788 C CA . PRO A 1 231 ? 2.752 19.685 -11.729 1.00 95.31 231 PRO A CA 1
ATOM 1789 C C . PRO A 1 231 ? 4.227 19.428 -12.068 1.00 95.31 231 PRO A C 1
ATOM 1791 O O . PRO A 1 231 ? 5.066 19.321 -11.169 1.00 95.31 231 PRO A O 1
ATOM 1794 N N . TYR A 1 232 ? 4.557 19.338 -13.357 1.00 95.12 232 TYR A N 1
ATOM 1795 C CA . TYR A 1 232 ? 5.937 19.171 -13.803 1.00 95.12 232 TYR A CA 1
ATOM 1796 C C . TYR A 1 232 ? 6.660 20.529 -13.807 1.00 95.12 232 TYR A C 1
ATOM 1798 O O . TYR A 1 232 ? 6.228 21.449 -14.502 1.00 95.12 232 TYR A O 1
ATOM 1806 N N . PRO A 1 233 ? 7.785 20.690 -13.083 1.00 89.25 233 PRO A N 1
ATOM 1807 C CA . PRO A 1 233 ? 8.454 21.989 -12.975 1.00 89.25 233 PRO A CA 1
ATOM 1808 C C . PRO A 1 233 ? 9.100 22.461 -14.285 1.00 89.25 233 PRO A C 1
ATOM 1810 O O . PRO A 1 233 ? 9.345 23.653 -14.444 1.00 89.25 233 PRO A O 1
ATOM 1813 N N . GLY A 1 234 ? 9.393 21.549 -15.219 1.00 89.06 234 GLY A N 1
ATOM 1814 C CA . GLY A 1 234 ? 10.105 21.878 -16.455 1.00 89.06 234 GLY A CA 1
ATOM 1815 C C . GLY A 1 234 ? 9.236 22.490 -17.555 1.00 89.06 234 GLY A C 1
ATOM 1816 O O . GLY A 1 234 ? 9.781 23.106 -18.468 1.00 89.06 234 GLY A O 1
ATOM 1817 N N . TYR A 1 235 ? 7.909 22.322 -17.506 1.00 91.69 235 TYR A N 1
ATOM 1818 C CA . TYR A 1 235 ? 7.021 22.809 -18.563 1.00 91.69 235 TYR A CA 1
ATOM 1819 C C . TYR A 1 235 ? 5.573 22.978 -18.069 1.00 91.69 235 TYR A C 1
ATOM 1821 O O . TYR A 1 235 ? 4.982 22.054 -17.515 1.00 91.69 235 TYR A O 1
ATOM 1829 N N . SER A 1 236 ? 4.985 24.156 -18.305 1.00 94.75 236 SER A N 1
ATOM 1830 C CA . SER A 1 236 ? 3.610 24.475 -17.888 1.00 94.75 236 SER A CA 1
ATOM 1831 C C . SER A 1 236 ? 2.562 23.668 -18.662 1.00 94.75 236 SER A C 1
ATOM 1833 O O . SER A 1 236 ? 2.687 23.464 -19.867 1.00 94.75 236 SER A O 1
ATOM 1835 N N . GLY A 1 237 ? 1.499 23.235 -17.983 1.00 96.00 237 GLY A N 1
ATOM 1836 C CA . GLY A 1 237 ? 0.454 22.396 -18.578 1.00 96.00 237 GLY A CA 1
ATOM 1837 C C . GLY A 1 237 ? 0.853 20.927 -18.735 1.00 96.00 237 GLY A C 1
ATOM 1838 O O . GLY A 1 237 ? 0.205 20.205 -19.495 1.00 96.00 237 GLY A O 1
ATOM 1839 N N . TRP A 1 238 ? 1.915 20.496 -18.047 1.00 97.62 238 TRP A N 1
ATOM 1840 C CA . TRP A 1 238 ? 2.323 19.100 -17.934 1.00 97.62 238 TRP A CA 1
ATOM 1841 C C . TRP A 1 238 ? 2.446 18.699 -16.468 1.00 97.62 238 TRP A C 1
ATOM 1843 O O . TRP A 1 238 ? 2.809 19.504 -15.609 1.00 97.62 238 TRP A O 1
ATOM 1853 N N . ASP A 1 239 ? 2.175 17.429 -16.204 1.00 97.38 239 ASP A N 1
ATOM 1854 C CA . ASP A 1 239 ? 2.265 16.816 -14.891 1.00 97.38 239 ASP A CA 1
ATOM 1855 C C . ASP A 1 239 ? 3.328 15.719 -14.887 1.00 97.38 239 ASP A C 1
ATOM 1857 O O . ASP A 1 239 ? 3.566 15.034 -15.882 1.00 97.38 239 ASP A O 1
ATOM 1861 N N . LEU A 1 240 ? 3.952 15.539 -13.731 1.00 96.25 240 LEU A N 1
ATOM 1862 C CA . LEU A 1 240 ? 4.831 14.437 -13.405 1.00 96.25 240 LEU A CA 1
ATOM 1863 C C . LEU A 1 240 ? 4.033 13.374 -12.653 1.00 96.25 240 LEU A C 1
ATOM 1865 O O . LEU A 1 240 ? 3.539 13.608 -11.547 1.00 96.25 240 LEU A O 1
ATOM 1869 N N . LEU A 1 241 ? 3.947 12.187 -13.236 1.00 96.50 241 LEU A N 1
ATOM 1870 C CA . LEU A 1 241 ? 3.536 10.982 -12.539 1.00 96.50 241 LEU A CA 1
ATOM 1871 C C . LEU A 1 241 ? 4.746 10.412 -11.817 1.00 96.50 241 LEU A C 1
ATOM 1873 O O . LEU A 1 241 ? 5.726 10.052 -12.465 1.00 96.50 241 LEU A O 1
ATOM 1877 N N . ARG A 1 242 ? 4.694 10.293 -10.493 1.00 95.94 242 ARG A N 1
ATOM 1878 C CA . ARG A 1 242 ? 5.728 9.599 -9.718 1.00 95.94 242 ARG A CA 1
ATOM 1879 C C . ARG A 1 242 ? 5.179 8.269 -9.250 1.00 95.94 242 ARG A C 1
ATOM 1881 O O . ARG A 1 242 ? 4.053 8.186 -8.760 1.00 95.94 242 ARG A O 1
ATOM 1888 N N . ASN A 1 243 ? 5.978 7.219 -9.398 1.00 95.69 243 ASN A N 1
ATOM 1889 C CA . ASN A 1 243 ? 5.658 5.912 -8.855 1.00 95.69 243 ASN A CA 1
ATOM 1890 C C . ASN A 1 243 ? 6.878 5.298 -8.179 1.00 95.69 243 ASN A C 1
ATOM 1892 O O . ASN A 1 243 ? 7.993 5.368 -8.693 1.00 95.69 243 ASN A O 1
ATOM 1896 N N . ALA A 1 244 ? 6.648 4.675 -7.034 1.00 97.19 244 ALA A N 1
ATOM 1897 C CA . ALA A 1 244 ? 7.657 3.911 -6.325 1.00 97.19 244 ALA A CA 1
ATOM 1898 C C . ALA A 1 244 ? 6.995 2.700 -5.676 1.00 97.19 244 ALA A C 1
ATOM 1900 O O . ALA A 1 244 ? 5.884 2.777 -5.155 1.00 97.19 244 ALA A O 1
ATOM 1901 N N . SER A 1 245 ? 7.678 1.570 -5.741 1.00 96.81 245 SER A N 1
ATOM 1902 C CA . SER A 1 245 ? 7.203 0.269 -5.306 1.00 96.81 245 SER A CA 1
ATOM 1903 C C . SER A 1 245 ? 8.279 -0.444 -4.511 1.00 96.81 245 SER A C 1
ATOM 1905 O O . SER A 1 245 ? 9.476 -0.298 -4.774 1.00 96.81 245 SER A O 1
ATOM 1907 N N . ASN A 1 246 ? 7.839 -1.227 -3.538 1.00 96.81 246 ASN A N 1
ATOM 1908 C CA . ASN A 1 246 ? 8.710 -2.019 -2.696 1.00 96.81 246 ASN A CA 1
ATOM 1909 C C . ASN A 1 246 ? 8.090 -3.400 -2.461 1.00 96.81 246 ASN A C 1
ATOM 1911 O O . ASN A 1 246 ? 6.870 -3.546 -2.356 1.00 96.81 246 ASN A O 1
ATOM 1915 N N . LEU A 1 247 ? 8.952 -4.410 -2.412 1.00 94.62 247 LEU A N 1
ATOM 1916 C CA . LEU A 1 247 ? 8.595 -5.803 -2.180 1.00 94.62 247 LEU A CA 1
ATOM 1917 C C . LEU A 1 247 ? 9.448 -6.360 -1.042 1.00 94.62 247 LEU A C 1
ATOM 1919 O O . LEU A 1 247 ? 10.480 -6.981 -1.309 1.00 94.62 247 LEU A O 1
ATOM 1923 N N . PRO A 1 248 ? 9.078 -6.092 0.221 1.00 88.81 248 PRO A N 1
ATOM 1924 C CA . PRO A 1 248 ? 9.774 -6.638 1.372 1.00 88.81 248 PRO A CA 1
ATOM 1925 C C . PRO A 1 248 ? 9.545 -8.144 1.459 1.00 88.81 248 PRO A C 1
ATOM 1927 O O . PRO A 1 248 ? 8.432 -8.642 1.264 1.00 88.81 248 PRO A O 1
ATOM 1930 N N . ILE A 1 249 ? 10.612 -8.866 1.783 1.00 84.25 249 ILE A N 1
ATOM 1931 C CA . ILE A 1 249 ? 10.616 -10.324 1.878 1.00 84.25 249 ILE A CA 1
ATOM 1932 C C . ILE A 1 249 ? 10.932 -10.692 3.325 1.00 84.25 249 ILE A C 1
ATOM 1934 O O . ILE A 1 249 ? 11.918 -10.205 3.881 1.00 84.25 249 ILE A O 1
ATOM 1938 N N . SER A 1 250 ? 10.109 -11.532 3.961 1.00 70.69 250 SER A N 1
ATOM 1939 C CA . SER A 1 250 ? 10.282 -11.839 5.390 1.00 70.69 250 SER A CA 1
ATOM 1940 C C . SER A 1 250 ? 11.631 -12.494 5.697 1.00 70.69 250 SER A C 1
ATOM 1942 O O . SER A 1 250 ? 12.217 -12.226 6.744 1.00 70.69 250 SER A O 1
ATOM 1944 N N . GLU A 1 251 ? 12.157 -13.285 4.761 1.00 73.00 251 GLU A N 1
ATOM 1945 C CA . GLU A 1 251 ? 13.430 -14.000 4.864 1.00 73.00 251 GLU A CA 1
ATOM 1946 C C . GLU A 1 251 ? 14.591 -13.299 4.122 1.00 73.00 251 GLU A C 1
ATOM 1948 O O . GLU A 1 251 ? 15.593 -13.939 3.802 1.00 73.00 251 GLU A O 1
ATOM 1953 N N . SER A 1 252 ? 14.496 -11.990 3.844 1.00 64.00 252 SER A N 1
ATOM 1954 C CA . SER A 1 252 ? 15.494 -11.240 3.052 1.00 64.00 252 SER A CA 1
ATOM 1955 C C . SER A 1 252 ? 16.920 -11.260 3.614 1.00 64.00 252 SER A C 1
ATOM 1957 O O . SER A 1 252 ? 17.868 -10.959 2.896 1.00 64.00 252 SER A O 1
ATOM 1959 N N . SER A 1 253 ? 17.083 -11.575 4.901 1.00 61.50 253 SER A N 1
ATOM 1960 C CA . SER A 1 253 ? 18.378 -11.686 5.576 1.00 61.50 253 SER A CA 1
ATOM 1961 C C . SER A 1 253 ? 19.008 -13.079 5.470 1.00 61.50 253 SER A C 1
ATOM 1963 O O . SER A 1 253 ? 19.994 -13.342 6.156 1.00 61.50 253 SER A O 1
ATOM 1965 N N . ASN A 1 254 ? 18.447 -13.994 4.672 1.00 61.94 254 ASN A N 1
ATOM 1966 C CA . ASN A 1 254 ? 19.070 -15.287 4.411 1.00 61.94 254 ASN A CA 1
ATOM 1967 C C . ASN A 1 254 ? 20.389 -15.066 3.637 1.00 61.94 254 ASN A C 1
ATOM 1969 O O . ASN A 1 254 ? 20.333 -14.608 2.496 1.00 61.94 254 ASN A O 1
ATOM 1973 N N . PRO A 1 255 ? 21.568 -15.395 4.206 1.00 58.09 255 PRO A N 1
ATOM 1974 C CA . PRO A 1 255 ? 22.852 -15.187 3.534 1.00 58.09 255 PRO A CA 1
ATOM 1975 C C . PRO A 1 255 ? 23.044 -16.111 2.321 1.00 58.09 255 PRO A C 1
ATOM 1977 O O . PRO A 1 255 ? 23.902 -15.845 1.486 1.00 58.09 255 PRO A O 1
ATOM 1980 N N . ASN A 1 256 ? 22.235 -17.171 2.207 1.00 61.41 256 ASN A N 1
ATOM 1981 C CA . ASN A 1 256 ? 22.256 -18.142 1.117 1.00 61.41 256 ASN A CA 1
ATOM 1982 C C . ASN A 1 256 ? 20.835 -18.333 0.551 1.00 61.41 256 ASN A C 1
ATOM 1984 O O . ASN A 1 256 ? 20.253 -19.413 0.699 1.00 61.41 256 ASN A O 1
ATOM 1988 N N . PRO A 1 257 ? 20.248 -17.317 -0.115 1.00 58.38 257 PRO A N 1
ATOM 1989 C CA . PRO A 1 257 ? 18.870 -17.388 -0.611 1.00 58.38 257 PRO A CA 1
ATOM 1990 C C . PRO A 1 257 ? 18.682 -18.492 -1.667 1.00 58.38 257 PRO A C 1
ATOM 1992 O O . PRO A 1 257 ? 17.564 -18.949 -1.903 1.00 58.38 257 PRO A O 1
ATOM 1995 N N . ALA A 1 258 ? 19.770 -18.967 -2.272 1.00 62.00 258 ALA A N 1
ATOM 1996 C CA . ALA A 1 258 ? 19.783 -20.062 -3.226 1.00 62.00 258 ALA A CA 1
ATOM 1997 C C . ALA A 1 258 ? 20.908 -21.050 -2.889 1.00 62.00 258 ALA A C 1
ATOM 1999 O O . ALA A 1 258 ? 21.919 -21.103 -3.584 1.00 62.00 258 ALA A O 1
ATOM 2000 N N . SER A 1 259 ? 20.772 -21.833 -1.814 1.00 56.75 259 SER A N 1
ATOM 2001 C CA . SER A 1 259 ? 21.653 -22.988 -1.588 1.00 56.75 259 SER A CA 1
ATOM 2002 C C . SER A 1 259 ? 21.395 -24.058 -2.671 1.00 56.75 259 SER A C 1
ATOM 2004 O O . SER A 1 259 ? 20.670 -25.023 -2.440 1.00 56.75 259 SER A O 1
ATOM 2006 N N . GLY A 1 260 ? 21.900 -23.834 -3.889 1.00 62.66 260 GLY A N 1
ATOM 2007 C CA . GLY A 1 260 ? 21.688 -24.666 -5.077 1.00 62.66 260 GLY A CA 1
ATOM 2008 C C . GLY A 1 260 ? 21.575 -23.854 -6.375 1.00 62.66 260 GLY A C 1
ATOM 2009 O O . GLY A 1 260 ? 21.293 -22.657 -6.357 1.00 62.66 260 GLY A O 1
ATOM 2010 N N . PHE A 1 261 ? 21.773 -24.508 -7.524 1.00 63.41 261 PHE A N 1
ATOM 2011 C CA . PHE A 1 261 ? 21.521 -23.889 -8.828 1.00 63.41 261 PHE A CA 1
ATOM 2012 C C . PHE A 1 261 ? 20.014 -23.694 -9.034 1.00 63.41 261 PHE A C 1
ATOM 2014 O O . PHE A 1 261 ? 19.257 -24.662 -9.073 1.00 63.41 261 PHE A O 1
ATOM 2021 N N . GLN A 1 262 ? 19.579 -22.447 -9.204 1.00 71.00 262 GLN A N 1
ATOM 2022 C CA . GLN A 1 262 ? 18.225 -22.126 -9.655 1.00 71.00 262 GLN A CA 1
ATOM 2023 C C . GLN A 1 262 ? 18.270 -21.857 -11.159 1.00 71.00 262 GLN A C 1
ATOM 2025 O O . GLN A 1 262 ? 18.649 -20.768 -11.593 1.00 71.00 262 GLN A O 1
ATOM 2030 N N . LEU A 1 263 ? 17.925 -22.864 -11.962 1.00 74.56 263 LEU A N 1
ATOM 2031 C CA . LEU A 1 263 ? 17.812 -22.688 -13.408 1.00 74.56 263 LEU A CA 1
ATOM 2032 C C . LEU A 1 263 ? 16.583 -21.830 -13.709 1.00 74.56 263 LEU A C 1
ATOM 2034 O O . LEU A 1 263 ? 15.462 -22.189 -13.351 1.00 74.56 263 LEU A O 1
ATOM 2038 N N . PHE A 1 264 ? 16.814 -20.680 -14.338 1.00 77.38 264 PHE A N 1
ATOM 2039 C CA . PHE A 1 264 ? 15.768 -19.757 -14.750 1.00 77.38 264 PHE A CA 1
ATOM 2040 C C . PHE A 1 264 ? 16.056 -19.249 -16.172 1.00 77.38 264 PHE A C 1
ATOM 2042 O O . PHE A 1 264 ? 17.110 -18.639 -16.375 1.00 77.38 264 PHE A O 1
ATOM 2049 N N . PRO A 1 265 ? 15.129 -19.413 -17.133 1.00 80.81 265 PRO A N 1
ATOM 2050 C CA . PRO A 1 265 ? 13.856 -20.132 -17.013 1.00 80.81 265 PRO A CA 1
ATOM 2051 C C . PRO A 1 265 ? 14.036 -21.624 -16.669 1.00 80.81 265 PRO A C 1
ATOM 2053 O O . PRO A 1 265 ? 15.130 -22.167 -16.821 1.00 80.81 265 PRO A O 1
ATOM 2056 N N . VAL A 1 266 ? 12.986 -22.275 -16.157 1.00 82.69 266 VAL A N 1
ATOM 2057 C CA . VAL A 1 266 ? 13.053 -23.700 -15.788 1.00 82.69 266 VAL A CA 1
ATOM 2058 C C . VAL A 1 266 ? 13.198 -24.524 -17.069 1.00 82.69 266 VAL A C 1
ATOM 2060 O O . VAL A 1 266 ? 12.425 -24.285 -18.003 1.00 82.69 266 VAL A O 1
ATOM 2063 N N . PRO A 1 267 ? 14.132 -25.494 -17.134 1.00 82.06 267 PRO A N 1
ATOM 2064 C CA . PRO A 1 267 ? 14.232 -26.402 -18.271 1.00 82.06 267 PRO A CA 1
ATOM 2065 C C . PRO A 1 267 ? 12.880 -27.040 -18.597 1.00 82.06 267 PRO A C 1
ATOM 2067 O O . PRO A 1 267 ? 12.083 -27.321 -17.701 1.00 82.06 267 PRO A O 1
ATOM 2070 N N . ASP A 1 268 ? 12.612 -27.226 -19.886 1.00 84.12 268 ASP A N 1
ATOM 2071 C CA . ASP A 1 268 ? 11.400 -27.875 -20.400 1.00 84.12 268 ASP A CA 1
ATOM 2072 C C . ASP A 1 268 ? 10.070 -27.174 -20.054 1.00 84.12 268 ASP A C 1
ATOM 2074 O O . ASP A 1 268 ? 8.993 -27.707 -20.330 1.00 84.12 268 ASP A O 1
ATOM 2078 N N . LYS A 1 269 ? 10.107 -25.949 -19.505 1.00 82.44 269 LYS A N 1
ATOM 2079 C CA . LYS A 1 269 ? 8.918 -25.106 -19.327 1.00 82.44 269 LYS A CA 1
ATOM 2080 C C . LYS A 1 269 ? 8.917 -23.942 -20.307 1.00 82.44 269 LYS A C 1
ATOM 2082 O O . LYS A 1 269 ? 9.873 -23.173 -20.383 1.00 82.44 269 LYS A O 1
ATOM 2087 N N . ALA A 1 270 ? 7.790 -23.755 -20.994 1.00 81.88 270 ALA A N 1
ATOM 2088 C CA . ALA A 1 270 ? 7.587 -22.618 -21.884 1.00 81.88 270 ALA A CA 1
ATOM 2089 C C . ALA A 1 270 ? 7.790 -21.296 -21.130 1.00 81.88 270 ALA A C 1
ATOM 2091 O O . ALA A 1 270 ? 7.173 -21.064 -20.089 1.00 81.88 270 ALA A O 1
ATOM 2092 N N . VAL A 1 271 ? 8.650 -20.428 -21.659 1.00 75.62 271 VAL A N 1
ATOM 2093 C CA . VAL A 1 271 ? 8.801 -19.070 -21.138 1.00 75.62 271 VAL A CA 1
ATOM 2094 C C . VAL A 1 271 ? 7.554 -18.287 -21.540 1.00 75.62 271 VAL A C 1
ATOM 2096 O O . VAL A 1 271 ? 7.243 -18.244 -22.733 1.00 75.62 271 VAL A O 1
ATOM 2099 N N . PRO A 1 272 ? 6.832 -17.663 -20.597 1.00 68.06 272 PRO A N 1
ATOM 2100 C CA . PRO A 1 272 ? 5.688 -16.825 -20.922 1.00 68.06 272 PRO A CA 1
ATOM 2101 C C . PRO A 1 272 ? 6.181 -15.510 -21.545 1.00 68.06 272 PRO A C 1
ATOM 2103 O O . PRO A 1 272 ? 6.253 -14.478 -20.885 1.00 68.06 272 PRO A O 1
ATOM 2106 N N . ILE A 1 273 ? 6.555 -15.550 -22.824 1.00 59.16 273 ILE A N 1
ATOM 2107 C CA . ILE A 1 273 ? 6.841 -14.364 -23.635 1.00 59.16 273 ILE A CA 1
ATOM 2108 C C . ILE A 1 273 ? 5.495 -13.880 -24.176 1.00 59.16 273 ILE A C 1
ATOM 2110 O O . ILE A 1 273 ? 5.177 -14.111 -25.338 1.00 59.16 273 ILE A O 1
ATOM 2114 N N . ASN A 1 274 ? 4.660 -13.283 -23.322 1.00 52.88 274 ASN A N 1
ATOM 2115 C CA . ASN A 1 274 ? 3.444 -12.630 -23.804 1.00 52.88 274 ASN A CA 1
ATOM 2116 C C . ASN A 1 274 ? 3.715 -11.128 -23.982 1.00 52.88 274 ASN A C 1
ATOM 2118 O O . ASN A 1 274 ? 4.016 -10.459 -22.992 1.00 52.88 274 ASN A O 1
ATOM 2122 N N . PRO A 1 275 ? 3.619 -10.588 -25.211 1.00 41.50 275 PRO A N 1
ATOM 2123 C CA . PRO A 1 275 ? 3.678 -9.148 -25.450 1.00 41.50 275 PRO A CA 1
ATOM 2124 C C . PRO A 1 275 ? 2.405 -8.408 -24.994 1.00 41.50 275 PRO A C 1
ATOM 2126 O O . PRO A 1 275 ? 2.437 -7.185 -24.883 1.00 41.50 275 PRO A O 1
ATOM 2129 N N . 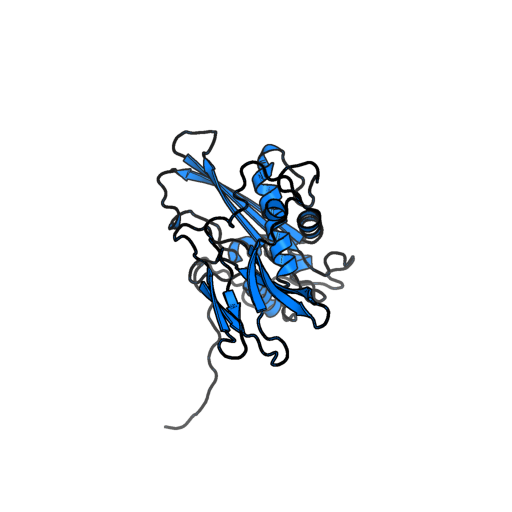ASP A 1 276 ? 1.320 -9.124 -24.666 1.00 38.19 276 ASP A N 1
ATOM 2130 C CA . ASP A 1 276 ? 0.035 -8.529 -24.280 1.00 38.19 276 ASP A CA 1
ATOM 2131 C C . ASP A 1 276 ? -0.219 -8.558 -22.764 1.00 38.19 276 ASP A C 1
ATOM 2133 O O . ASP A 1 276 ? -0.356 -9.604 -22.126 1.00 38.19 276 ASP A O 1
ATOM 2137 N N . LEU A 1 277 ? -0.329 -7.358 -22.193 1.00 38.22 277 LEU A N 1
ATOM 2138 C CA . LEU A 1 277 ? -0.497 -7.042 -20.769 1.00 38.22 277 LEU A CA 1
ATOM 2139 C C . LEU A 1 277 ? -1.892 -7.359 -20.178 1.00 38.22 277 LEU A C 1
ATOM 2141 O O . LEU A 1 277 ? -2.193 -6.879 -19.086 1.00 38.22 277 LEU A O 1
ATOM 2145 N N . THR A 1 278 ? -2.759 -8.129 -20.845 1.00 36.03 278 THR A N 1
ATOM 2146 C CA . THR A 1 278 ? -4.178 -8.259 -20.434 1.00 36.03 278 THR A CA 1
ATOM 2147 C C . THR A 1 278 ? -4.755 -9.674 -20.353 1.00 36.03 278 THR A C 1
ATOM 2149 O O . THR A 1 278 ? -5.922 -9.809 -19.997 1.00 36.03 278 THR A O 1
ATOM 2152 N N . ALA A 1 279 ? -3.992 -10.745 -20.583 1.00 37.06 279 ALA A N 1
ATOM 2153 C CA . ALA A 1 279 ? -4.530 -12.095 -20.383 1.00 37.06 279 ALA A CA 1
ATOM 2154 C C . ALA A 1 279 ? -3.469 -13.095 -19.909 1.00 37.06 279 ALA A C 1
ATOM 2156 O O . ALA A 1 279 ? -2.572 -13.478 -20.659 1.00 37.06 279 ALA A O 1
ATOM 2157 N N . ILE A 1 280 ? -3.615 -13.579 -18.672 1.00 42.56 280 ILE A N 1
ATOM 2158 C CA . ILE A 1 280 ? -3.095 -14.893 -18.277 1.00 42.56 280 ILE A CA 1
ATOM 2159 C C . ILE A 1 280 ? -4.279 -15.868 -18.331 1.00 42.56 280 ILE A C 1
ATOM 2161 O O . ILE A 1 280 ? -5.339 -15.553 -17.785 1.00 42.56 280 ILE A O 1
ATOM 2165 N N . PRO A 1 281 ? -4.142 -17.048 -18.958 1.00 41.91 281 PRO A N 1
ATOM 2166 C CA . PRO A 1 281 ? -5.214 -18.030 -19.000 1.00 41.91 281 PRO A CA 1
ATOM 2167 C C . PRO A 1 281 ? -5.492 -18.570 -17.592 1.00 41.91 281 PRO A C 1
ATOM 2169 O O . PRO A 1 281 ? -4.646 -19.218 -16.970 1.00 41.91 281 PRO A O 1
ATOM 2172 N N . HIS A 1 282 ? -6.700 -18.327 -17.086 1.00 40.47 282 HIS A N 1
ATOM 2173 C CA . HIS A 1 282 ? -7.204 -19.052 -15.927 1.00 40.47 282 HIS A CA 1
ATOM 2174 C C . HIS A 1 282 ? -7.347 -20.540 -16.275 1.00 40.47 282 HIS A C 1
ATOM 2176 O O . HIS A 1 282 ? -7.850 -20.904 -17.336 1.00 40.47 282 HIS A O 1
ATOM 2182 N N . ARG A 1 283 ? -6.869 -21.379 -15.348 1.00 35.88 283 ARG A N 1
ATOM 2183 C CA . ARG A 1 283 ? -7.009 -22.842 -15.275 1.00 35.88 283 ARG A CA 1
ATOM 2184 C C . ARG A 1 283 ? -8.190 -23.415 -16.069 1.00 35.88 283 ARG A C 1
ATOM 2186 O O . ARG A 1 283 ? -9.340 -23.052 -15.838 1.00 35.88 283 ARG A O 1
ATOM 2193 N N . ALA A 1 284 ? -7.884 -24.429 -16.877 1.00 38.09 284 ALA A N 1
ATOM 2194 C CA . ALA A 1 284 ? -8.857 -25.367 -17.420 1.00 38.09 284 ALA A CA 1
ATOM 2195 C C . ALA A 1 284 ? -9.712 -25.997 -16.298 1.00 38.09 284 ALA A C 1
ATOM 2197 O O . ALA A 1 284 ? -9.147 -26.444 -15.291 1.00 38.09 284 ALA A O 1
ATOM 2198 N N . PRO A 1 285 ? -11.042 -26.107 -16.458 1.00 35.69 285 PRO A N 1
ATOM 2199 C CA . PRO A 1 285 ? -11.831 -26.999 -15.633 1.00 35.69 285 PRO A CA 1
ATOM 2200 C C . PRO A 1 285 ? -11.652 -28.432 -16.137 1.00 35.69 285 PRO A C 1
ATOM 2202 O O . PRO A 1 285 ? -11.977 -28.762 -17.276 1.00 35.69 285 PRO A O 1
ATOM 2205 N N . GLY A 1 286 ? -11.155 -29.300 -15.259 1.00 35.28 286 GLY A N 1
ATOM 2206 C CA . GLY A 1 286 ? -11.390 -30.729 -15.384 1.00 35.28 286 GLY A CA 1
ATOM 2207 C C . GLY A 1 286 ? -12.845 -31.061 -15.042 1.00 35.28 286 GLY A C 1
ATOM 2208 O O . GLY A 1 286 ? -13.378 -30.571 -14.051 1.00 35.28 286 GLY A O 1
ATOM 2209 N N . SER A 1 287 ? -13.479 -31.878 -15.879 1.00 31.92 287 SER A N 1
ATOM 2210 C CA . SER A 1 287 ? -14.493 -32.912 -15.579 1.00 31.92 287 SER A CA 1
ATOM 2211 C C . SER A 1 287 ? -15.068 -33.346 -16.939 1.00 31.92 287 SER A C 1
ATOM 2213 O O . SER A 1 287 ? -15.415 -32.511 -17.759 1.00 31.92 287 SER A O 1
ATOM 2215 N N . ALA A 1 288 ? -14.910 -34.594 -17.374 1.00 35.53 288 ALA A N 1
ATOM 2216 C CA . ALA A 1 288 ? -15.640 -35.803 -16.981 1.00 35.53 288 ALA A CA 1
ATOM 2217 C C . ALA A 1 288 ? -16.519 -36.270 -18.159 1.00 35.53 288 ALA A C 1
ATOM 2219 O O . ALA A 1 288 ? -17.197 -35.470 -18.791 1.00 35.53 288 ALA A O 1
ATOM 2220 N N . GLY A 1 289 ? -16.531 -37.582 -18.413 1.00 32.34 289 GLY A N 1
ATOM 2221 C CA . GLY A 1 289 ? -17.628 -38.245 -19.123 1.00 32.34 289 GLY A CA 1
ATOM 2222 C C . GLY A 1 289 ? -17.451 -38.476 -20.623 1.00 32.34 289 GLY A C 1
ATOM 2223 O O . GLY A 1 289 ? -18.091 -37.828 -21.440 1.00 32.34 289 GLY A O 1
ATOM 2224 N N . ARG A 1 290 ? -16.707 -39.526 -20.992 1.00 39.16 290 ARG A N 1
ATOM 2225 C CA . ARG A 1 290 ? -17.028 -40.290 -22.208 1.00 39.16 290 ARG A CA 1
ATOM 2226 C C . ARG A 1 290 ? -18.374 -40.994 -21.994 1.00 39.16 290 ARG A C 1
ATOM 2228 O O . ARG A 1 290 ? -18.435 -41.931 -21.202 1.00 39.16 290 ARG A O 1
ATOM 2235 N N . ARG A 1 291 ? -19.410 -40.582 -22.726 1.00 40.00 291 ARG A N 1
ATOM 2236 C CA . ARG A 1 291 ? -20.493 -41.444 -23.235 1.00 40.00 291 ARG A CA 1
ATOM 2237 C C . ARG A 1 291 ? -21.032 -40.841 -24.532 1.00 40.00 291 ARG A C 1
ATOM 2239 O O . ARG A 1 291 ? -21.373 -39.665 -24.544 1.00 40.00 291 ARG A O 1
ATOM 2246 N N . GLY A 1 292 ? -21.154 -41.669 -25.568 1.00 36.88 292 GLY A N 1
ATOM 2247 C CA . GLY A 1 292 ? -21.896 -41.371 -26.796 1.00 36.88 292 GLY A CA 1
ATOM 2248 C C . GLY A 1 292 ? -21.052 -41.535 -28.056 1.00 36.88 292 GLY A C 1
ATOM 2249 O O . GLY A 1 292 ? -20.293 -40.633 -28.396 1.00 36.88 292 GLY A O 1
ATOM 2250 N N . GLY A 1 293 ? -21.201 -42.685 -28.717 1.00 33.38 293 GLY A N 1
ATOM 2251 C CA . GLY A 1 293 ? -20.514 -43.093 -29.943 1.00 33.38 293 GLY A CA 1
ATOM 2252 C C . GLY A 1 293 ? -20.325 -44.596 -29.956 1.00 33.38 293 GLY A C 1
ATOM 2253 O O . GLY A 1 293 ? -19.281 -45.028 -29.423 1.00 33.38 293 GLY A O 1
#